Protein AF-A0A957YQM6-F1 (afdb_monomer_lite)

Radius of gyration: 27.79 Å; chains: 1; bounding box: 42×77×70 Å

Secondary structure (DSSP, 8-state):
----HHHHHHHHHHHHTSPPPHHHHHHHHHHHHHHHT--PPP-EEEE-S-HHHHHHHHHSHHHHHTEEEEEETTEEEE-GGGHHHHHHHHHHHHSSPPP------TT-----------HHHHHHHHHHHHHHHHHHHHS--SS---HHHHHHHHHHS-HHHHHHHHHHHHHHHHHHHHHHTT-S-------S---HHHHHHHHHHHHHHT--

Sequence (212 aa):
RGWSPPGLGAALERLAGRSLTGGEKMALRHWADAAHRMTVHHAAVLETTDPAIITRLASTRRGRALIHRTLSPRAVVVDPAQLDHLVRRLTEQEGIPPKVEYKIRNDDPIHNSSFIIHNSEAAHLWQLVRVYQDLGRHIPLPVRLPQSLLDKLAGLASPQALAAADIAAEQTTAVLQDAIDGRSPFPPWTNDGLPLDHSLPIIQAALAGGHH

pLDDT: mean 76.57, std 16.86, range [36.03, 96.44]

Foldseek 3Di:
DDDDLVNVQVVVCVVVVHHDDPVRSVVSVVVVVVCVVDDDDDFDKQFAPDLVLVVVLCVDPVSVQQFPADPDSGMTTGDPVCVVVVQVVSCVVVVDGAQDDDPPPVPDPPPPPVPVQAQLNLLQVLLVLLLVQLVCVLDPDSDHDDPVSNVVSVVSHDPVSNVVSVVVSVVVNVVVVCVSVVNDPPPPPPDPDPPPVVVVVVVVVVVVVPDD

Structure (mmCIF, N/CA/C/O backbone):
data_AF-A0A957YQM6-F1
#
_entry.id   AF-A0A957YQM6-F1
#
loop_
_atom_site.group_PDB
_atom_site.id
_atom_site.type_symbol
_atom_site.label_atom_id
_atom_site.label_alt_id
_atom_site.label_comp_id
_atom_site.label_asym_id
_atom_site.label_entity_id
_atom_site.label_seq_id
_atom_site.pdbx_PDB_ins_code
_atom_site.Cartn_x
_atom_site.Cartn_y
_atom_site.Cartn_z
_atom_site.occupancy
_atom_site.B_iso_or_equiv
_atom_site.auth_seq_id
_atom_site.auth_comp_id
_atom_site.auth_asym_id
_atom_site.auth_atom_id
_atom_site.pdbx_PDB_model_num
ATOM 1 N N . ARG A 1 1 ? 1.136 -10.135 -22.534 1.00 39.12 1 ARG A N 1
ATOM 2 C CA . ARG A 1 1 ? 0.810 -11.061 -23.650 1.00 39.12 1 ARG A CA 1
ATOM 3 C C . ARG A 1 1 ? 1.331 -12.436 -23.261 1.00 39.12 1 ARG A C 1
ATOM 5 O O . ARG A 1 1 ? 2.516 -12.537 -22.983 1.00 39.12 1 ARG A O 1
ATOM 12 N N . GLY A 1 2 ? 0.449 -13.428 -23.131 1.00 52.19 2 GLY A N 1
ATOM 13 C CA . GLY A 1 2 ? 0.826 -14.781 -22.716 1.00 52.19 2 GLY A CA 1
ATOM 14 C C . GLY A 1 2 ? 1.645 -15.472 -23.799 1.00 52.19 2 GLY A C 1
ATOM 15 O O . GLY A 1 2 ? 1.301 -15.409 -24.978 1.00 52.19 2 GLY A O 1
ATOM 16 N N . TRP A 1 3 ? 2.754 -16.077 -23.401 1.00 55.88 3 TRP A N 1
ATOM 17 C CA . TRP A 1 3 ? 3.556 -16.924 -24.268 1.00 55.88 3 TRP A CA 1
ATOM 18 C C . TRP A 1 3 ? 2.799 -18.229 -24.567 1.00 55.88 3 TRP A C 1
ATOM 20 O O . TRP A 1 3 ? 2.176 -18.786 -23.665 1.00 55.88 3 TRP A O 1
ATOM 30 N N . SER A 1 4 ? 2.840 -18.715 -25.813 1.00 65.44 4 SER A N 1
ATOM 31 C CA . SER A 1 4 ? 2.315 -20.037 -26.173 1.00 65.44 4 SER A CA 1
ATOM 32 C C . SER A 1 4 ? 3.450 -20.928 -26.698 1.00 65.44 4 SER A C 1
ATOM 34 O O . SER A 1 4 ? 4.268 -20.458 -27.498 1.00 65.44 4 SER A O 1
ATOM 36 N N . PRO A 1 5 ? 3.509 -22.215 -26.304 1.00 64.94 5 PRO A N 1
ATOM 37 C CA . PRO A 1 5 ? 4.505 -23.160 -26.811 1.00 64.94 5 PRO A CA 1
ATOM 38 C C . PRO A 1 5 ? 4.627 -23.209 -28.349 1.00 64.94 5 PRO A C 1
ATOM 40 O O . PRO A 1 5 ? 5.757 -23.152 -28.842 1.00 64.94 5 PRO A O 1
ATOM 43 N N . PRO A 1 6 ? 3.528 -23.229 -29.140 1.00 72.94 6 PRO A N 1
ATOM 44 C CA . PRO A 1 6 ? 3.641 -23.181 -30.601 1.00 72.94 6 PRO A CA 1
ATOM 45 C C . PRO A 1 6 ? 4.175 -21.834 -31.112 1.00 72.94 6 PRO A C 1
ATOM 47 O O . PRO A 1 6 ? 4.923 -21.802 -32.088 1.00 72.94 6 PRO A O 1
ATOM 50 N N . GLY A 1 7 ? 3.862 -20.729 -30.425 1.00 74.75 7 GLY A N 1
ATOM 51 C CA . GLY A 1 7 ? 4.414 -19.411 -30.733 1.00 74.75 7 GLY A CA 1
ATOM 52 C C . GLY A 1 7 ? 5.927 -19.328 -30.509 1.00 74.75 7 GLY A C 1
ATOM 53 O O . GLY A 1 7 ? 6.624 -18.728 -31.327 1.00 74.75 7 GLY A O 1
ATOM 54 N N . LEU A 1 8 ? 6.459 -19.971 -29.456 1.00 70.94 8 LEU A N 1
ATOM 55 C CA . LEU A 1 8 ? 7.915 -20.053 -29.254 1.00 70.94 8 LEU A CA 1
ATOM 56 C C . LEU A 1 8 ? 8.595 -20.872 -30.325 1.00 70.94 8 LEU A C 1
ATOM 58 O O . LEU A 1 8 ? 9.642 -20.465 -30.812 1.00 70.94 8 LEU A O 1
ATOM 62 N N . GLY A 1 9 ? 8.016 -22.032 -30.646 1.00 76.44 9 GLY A N 1
ATOM 63 C CA . GLY A 1 9 ? 8.594 -22.950 -31.617 1.00 76.44 9 GLY A CA 1
ATOM 64 C C . GLY A 1 9 ? 8.807 -22.239 -32.947 1.00 76.44 9 GLY A C 1
ATOM 65 O O . GLY A 1 9 ? 9.923 -22.213 -33.455 1.00 76.44 9 GLY A O 1
ATOM 66 N N . ALA A 1 10 ? 7.776 -21.546 -33.436 1.00 79.94 10 ALA A N 1
ATOM 67 C CA . ALA A 1 10 ? 7.854 -20.770 -34.670 1.00 79.94 10 ALA A CA 1
ATOM 68 C C . ALA A 1 10 ? 8.876 -19.617 -34.607 1.00 79.94 10 ALA A C 1
ATOM 70 O O . ALA A 1 10 ? 9.523 -19.304 -35.608 1.00 79.94 10 ALA A O 1
ATOM 71 N N . ALA A 1 11 ? 9.034 -18.967 -33.449 1.00 71.50 11 ALA A N 1
ATOM 72 C CA . ALA A 1 11 ? 10.025 -17.906 -33.266 1.00 71.50 11 ALA A CA 1
ATOM 73 C C . ALA A 1 11 ? 11.464 -18.452 -33.258 1.00 71.50 11 ALA A C 1
ATOM 75 O O . ALA A 1 11 ? 12.339 -17.874 -33.900 1.00 71.50 11 ALA A O 1
ATOM 76 N N . LEU A 1 12 ? 11.695 -19.579 -32.579 1.00 72.19 12 LEU A N 1
ATOM 77 C CA . LEU A 1 12 ? 12.995 -20.247 -32.517 1.00 72.19 12 LEU A CA 1
ATOM 78 C C . LEU A 1 12 ? 13.409 -20.820 -33.876 1.00 72.19 12 LEU A C 1
ATOM 80 O O . LEU A 1 12 ? 14.561 -20.661 -34.261 1.00 72.19 12 LEU A O 1
ATOM 84 N N . GLU A 1 13 ? 12.480 -21.412 -34.634 1.00 87.62 13 GLU A N 1
ATOM 85 C CA . GLU A 1 13 ? 12.742 -21.892 -36.002 1.00 87.62 13 GLU A CA 1
ATOM 86 C C . GLU A 1 13 ? 13.166 -20.747 -36.932 1.00 87.62 13 GLU A C 1
ATOM 88 O O . GLU A 1 13 ? 14.127 -20.869 -37.692 1.00 87.62 13 GLU A O 1
ATOM 93 N N . ARG A 1 14 ? 12.494 -19.593 -36.824 1.00 85.69 14 ARG A N 1
ATOM 94 C CA . ARG A 1 14 ? 12.837 -18.392 -37.595 1.00 85.69 14 ARG A CA 1
ATOM 95 C C . ARG A 1 14 ? 14.221 -17.851 -37.238 1.00 85.69 14 ARG A C 1
ATOM 97 O O . ARG A 1 14 ? 14.955 -17.447 -38.130 1.00 85.69 14 ARG A O 1
ATOM 104 N N . LEU A 1 15 ? 14.564 -17.838 -35.951 1.00 76.56 15 LEU A N 1
ATOM 105 C CA . LEU A 1 15 ? 15.832 -17.297 -35.458 1.00 76.56 15 LEU A CA 1
ATOM 106 C C . LEU A 1 15 ? 17.012 -18.228 -35.769 1.00 76.56 15 LEU A C 1
ATOM 108 O O . LEU A 1 15 ? 18.090 -17.760 -36.115 1.00 76.56 15 LEU A O 1
ATOM 112 N N . ALA A 1 16 ? 16.794 -19.542 -35.703 1.00 79.75 16 ALA A N 1
ATOM 113 C CA . ALA A 1 16 ? 17.797 -20.544 -36.048 1.00 79.75 16 ALA A CA 1
ATOM 114 C C . ALA A 1 16 ? 17.981 -20.730 -37.566 1.00 79.75 16 ALA A C 1
ATOM 116 O O . ALA A 1 16 ? 18.909 -21.422 -37.979 1.00 79.75 16 ALA A O 1
ATOM 117 N N . GLY A 1 17 ? 17.086 -20.173 -38.394 1.00 91.19 17 GLY A N 1
ATOM 118 C CA . GLY A 1 17 ? 17.102 -20.353 -39.850 1.00 91.19 17 GLY A CA 1
ATOM 119 C C . GLY A 1 17 ? 16.881 -21.804 -40.295 1.00 91.19 17 GLY A C 1
ATOM 120 O O . GLY A 1 17 ? 17.211 -22.160 -41.424 1.00 91.19 17 GLY A O 1
ATOM 121 N N . ARG A 1 18 ? 16.354 -22.658 -39.409 1.00 93.94 18 ARG A N 1
ATOM 122 C CA . ARG A 1 18 ? 16.116 -24.087 -39.644 1.00 93.94 18 ARG A CA 1
ATOM 123 C C . ARG A 1 18 ? 14.919 -24.575 -38.841 1.00 93.94 18 ARG A C 1
ATOM 125 O O . ARG A 1 18 ? 14.580 -24.009 -37.804 1.00 93.94 18 ARG A O 1
ATOM 132 N N . SER A 1 19 ? 14.328 -25.686 -39.269 1.00 93.31 19 SER A N 1
ATOM 133 C CA . SER A 1 19 ? 13.328 -26.381 -38.459 1.00 93.31 19 SER A CA 1
ATOM 134 C C . SER A 1 19 ? 13.952 -26.954 -37.183 1.00 93.31 19 SER A C 1
ATOM 136 O O . SER A 1 19 ? 15.092 -27.436 -37.184 1.00 93.31 19 SER A O 1
ATOM 138 N N . LEU A 1 20 ? 13.190 -26.927 -36.090 1.00 81.56 20 LEU A N 1
ATOM 139 C CA . LEU A 1 20 ? 13.585 -27.585 -34.851 1.00 81.56 20 LEU A CA 1
ATOM 140 C C . LEU A 1 20 ? 13.473 -29.100 -35.035 1.00 81.56 20 LEU A C 1
ATOM 142 O O . LEU A 1 20 ? 12.510 -29.611 -35.615 1.00 81.56 20 LEU A O 1
ATOM 146 N N . THR A 1 21 ? 14.456 -29.818 -34.514 1.00 93.56 21 THR A N 1
ATOM 147 C CA . THR A 1 21 ? 14.485 -31.281 -34.482 1.00 93.56 21 THR A CA 1
ATOM 148 C C . THR A 1 21 ? 13.385 -31.829 -33.568 1.00 93.56 21 THR A C 1
ATOM 150 O O . THR A 1 21 ? 12.857 -31.130 -32.698 1.00 93.56 21 THR A O 1
ATOM 153 N N . GLY A 1 22 ? 13.044 -33.113 -33.725 1.00 89.19 22 GLY A N 1
ATOM 154 C CA . GLY A 1 22 ? 12.063 -33.776 -32.857 1.00 89.19 22 GLY A CA 1
ATOM 155 C C . GLY A 1 22 ? 12.445 -33.719 -31.372 1.00 89.19 22 GLY A C 1
ATOM 156 O O . GLY A 1 22 ? 11.588 -33.459 -30.530 1.00 89.19 22 GLY A O 1
ATOM 157 N N . GLY A 1 23 ? 13.738 -33.869 -31.058 1.00 88.88 23 GLY A N 1
ATOM 158 C CA . GLY A 1 23 ? 14.259 -33.745 -29.693 1.00 88.88 23 GLY A CA 1
ATOM 159 C C . GLY A 1 23 ? 14.077 -32.342 -29.110 1.00 88.88 23 GLY A C 1
ATOM 160 O O . GLY A 1 23 ? 13.588 -32.202 -27.992 1.00 88.88 23 GLY A O 1
ATOM 161 N N . GLU A 1 24 ? 14.378 -31.297 -29.887 1.00 73.12 24 GLU A N 1
ATOM 162 C CA . GLU A 1 24 ? 14.193 -29.899 -29.468 1.00 73.12 24 GLU A CA 1
ATOM 163 C C . GLU A 1 24 ? 12.710 -29.567 -29.235 1.00 73.12 24 GLU A C 1
ATOM 165 O O . GLU A 1 24 ? 12.360 -28.936 -28.236 1.00 73.12 24 GLU A O 1
ATOM 170 N N . LYS A 1 25 ? 11.810 -30.048 -30.105 1.00 83.69 25 LYS A N 1
ATOM 171 C CA . LYS A 1 25 ? 10.356 -29.874 -29.931 1.00 83.69 25 LYS A CA 1
ATOM 172 C C . LYS A 1 25 ? 9.837 -30.589 -28.682 1.00 83.69 25 LYS A C 1
ATOM 174 O O . LYS A 1 25 ? 9.019 -30.021 -27.956 1.00 83.69 25 LYS A O 1
ATOM 179 N N . MET A 1 26 ? 10.321 -31.801 -28.399 1.00 80.88 26 MET A N 1
ATOM 180 C CA . MET A 1 26 ? 9.973 -32.516 -27.166 1.00 80.88 26 MET A CA 1
ATOM 181 C C . MET A 1 26 ? 10.481 -31.795 -25.916 1.00 80.88 26 MET A C 1
ATOM 183 O O . MET A 1 26 ? 9.732 -31.684 -24.949 1.00 80.88 26 MET A O 1
ATOM 187 N N . ALA A 1 27 ? 11.710 -31.270 -25.935 1.00 73.00 27 ALA A N 1
ATOM 188 C CA . ALA A 1 27 ? 12.270 -30.524 -24.810 1.00 73.00 27 ALA A CA 1
ATOM 189 C C . ALA A 1 27 ? 11.454 -29.258 -24.505 1.00 73.00 27 ALA A C 1
ATOM 191 O O . ALA A 1 27 ? 11.082 -29.029 -23.355 1.00 73.00 27 ALA A O 1
ATOM 192 N N . LEU A 1 28 ? 11.081 -28.489 -25.537 1.00 68.56 28 LEU A N 1
ATOM 193 C CA . LEU A 1 28 ? 10.222 -27.310 -25.386 1.00 68.56 28 LEU A CA 1
ATOM 194 C C . LEU A 1 28 ? 8.857 -27.654 -24.786 1.00 68.56 28 LEU A C 1
ATOM 196 O O . LEU A 1 28 ? 8.365 -26.932 -23.918 1.00 68.56 28 LEU A O 1
ATOM 200 N N . ARG A 1 29 ? 8.250 -28.763 -25.224 1.00 80.12 29 ARG A N 1
ATOM 201 C CA . ARG A 1 29 ? 6.984 -29.241 -24.660 1.00 80.12 29 ARG A CA 1
ATOM 202 C C . ARG A 1 29 ? 7.149 -29.649 -23.199 1.00 80.12 29 ARG A C 1
ATOM 204 O O . ARG A 1 29 ? 6.355 -29.228 -22.370 1.00 80.12 29 ARG A O 1
ATOM 211 N N . HIS A 1 30 ? 8.206 -30.388 -22.874 1.00 77.25 30 HIS A N 1
ATOM 212 C CA . HIS A 1 30 ? 8.481 -30.802 -21.503 1.00 77.25 30 HIS A CA 1
ATOM 213 C C . HIS A 1 30 ? 8.696 -29.606 -20.567 1.00 77.25 30 HIS A C 1
ATOM 215 O O . HIS A 1 30 ? 8.155 -29.589 -19.465 1.00 77.25 30 HIS A O 1
ATOM 221 N N . TRP A 1 31 ? 9.428 -28.578 -21.003 1.00 75.00 31 TRP A N 1
ATOM 222 C CA . TRP A 1 31 ? 9.595 -27.346 -20.228 1.00 75.00 31 TRP A CA 1
ATOM 223 C C . TRP A 1 31 ? 8.291 -26.573 -20.068 1.00 75.00 31 TRP A C 1
ATOM 225 O O . TRP A 1 31 ? 8.020 -26.073 -18.979 1.00 75.00 31 TRP A O 1
ATOM 235 N N . ALA A 1 32 ? 7.465 -26.500 -21.115 1.00 74.44 32 ALA A N 1
ATOM 236 C CA . ALA A 1 32 ? 6.146 -25.888 -21.019 1.00 74.44 32 ALA A CA 1
ATOM 237 C C . ALA A 1 32 ? 5.265 -26.632 -20.007 1.00 74.44 32 ALA A C 1
ATOM 239 O O . ALA A 1 32 ? 4.685 -25.998 -19.127 1.00 74.44 32 ALA A O 1
ATOM 240 N N . ASP A 1 33 ? 5.214 -27.961 -20.084 1.00 77.12 33 ASP A N 1
ATOM 241 C CA . ASP A 1 33 ? 4.444 -28.799 -19.165 1.00 77.12 33 ASP A CA 1
ATOM 242 C C . ASP A 1 33 ? 4.972 -28.657 -17.727 1.00 77.12 33 ASP A C 1
ATOM 244 O O . ASP A 1 33 ? 4.191 -28.481 -16.794 1.00 77.12 33 ASP A O 1
ATOM 248 N N . ALA A 1 34 ? 6.297 -28.642 -17.535 1.00 74.00 34 ALA A N 1
ATOM 249 C CA . ALA A 1 34 ? 6.930 -28.436 -16.233 1.00 74.00 34 ALA A CA 1
ATOM 250 C C . ALA A 1 34 ? 6.630 -27.048 -15.646 1.00 74.00 34 ALA A C 1
ATOM 252 O O . ALA A 1 34 ? 6.323 -26.946 -14.459 1.00 74.00 34 ALA A O 1
ATOM 253 N N . ALA A 1 35 ? 6.649 -25.995 -16.465 1.00 64.12 35 ALA A N 1
ATOM 254 C CA . ALA A 1 35 ? 6.307 -24.639 -16.042 1.00 64.12 35 ALA A CA 1
ATOM 255 C C . ALA A 1 35 ? 4.826 -24.502 -15.644 1.00 64.12 35 ALA A C 1
ATOM 257 O O . ALA A 1 35 ? 4.503 -23.721 -14.754 1.00 64.12 35 ALA A O 1
ATOM 258 N N . HIS A 1 36 ? 3.920 -25.289 -16.234 1.00 72.38 36 HIS A N 1
ATOM 259 C CA . HIS A 1 36 ? 2.509 -25.310 -15.825 1.00 72.38 36 HIS A CA 1
ATOM 260 C C . HIS A 1 36 ? 2.275 -26.017 -14.485 1.00 72.38 36 HIS A C 1
ATOM 262 O O . HIS A 1 36 ? 1.228 -25.820 -13.870 1.00 72.38 36 HIS A O 1
ATOM 268 N N . ARG A 1 37 ? 3.228 -26.822 -13.995 1.00 73.00 37 ARG A N 1
ATOM 269 C CA . ARG A 1 37 ? 3.079 -27.507 -12.701 1.00 73.00 37 ARG A CA 1
ATOM 270 C C . ARG A 1 37 ? 3.123 -26.546 -11.519 1.00 73.00 37 ARG A C 1
ATOM 272 O O . ARG A 1 37 ? 2.609 -26.886 -10.457 1.00 73.00 37 ARG A O 1
ATOM 279 N N . MET A 1 38 ? 3.768 -25.389 -11.669 1.00 59.28 38 MET A N 1
ATOM 280 C CA . MET A 1 38 ? 3.968 -24.434 -10.582 1.00 59.28 38 MET A CA 1
ATOM 281 C C . MET A 1 38 ? 3.925 -23.010 -11.127 1.00 59.28 38 MET A C 1
ATOM 283 O O . MET A 1 38 ? 4.722 -22.638 -11.981 1.00 59.28 38 MET A O 1
ATOM 287 N N . THR A 1 39 ? 3.022 -22.187 -10.601 1.00 68.31 39 THR A N 1
ATOM 288 C CA . THR A 1 39 ? 2.945 -20.766 -10.951 1.00 68.31 39 THR A CA 1
ATOM 289 C C . THR A 1 39 ? 3.105 -19.935 -9.689 1.00 68.31 39 THR A C 1
ATOM 291 O O . THR A 1 39 ? 2.378 -20.118 -8.714 1.00 68.31 39 THR A O 1
ATOM 294 N N . VAL A 1 40 ? 4.080 -19.027 -9.700 1.00 67.81 40 VAL A N 1
ATOM 295 C CA . VAL A 1 40 ? 4.275 -18.052 -8.626 1.00 67.81 40 VAL A CA 1
ATOM 296 C C . VAL A 1 40 ? 3.545 -16.778 -9.024 1.00 67.81 40 VAL A C 1
ATOM 298 O O . VAL A 1 40 ? 3.874 -16.154 -10.030 1.00 67.81 40 VAL A O 1
ATOM 301 N N . HIS A 1 41 ? 2.544 -16.400 -8.235 1.00 71.94 41 HIS A N 1
ATOM 302 C CA . HIS A 1 41 ? 1.819 -15.148 -8.408 1.00 71.94 41 HIS A CA 1
ATOM 303 C C . HIS A 1 41 ? 2.287 -14.139 -7.367 1.00 71.94 41 HIS A C 1
ATOM 305 O O . HIS A 1 41 ? 2.393 -14.464 -6.185 1.00 71.94 41 HIS A O 1
ATOM 311 N N . HIS A 1 42 ? 2.533 -12.904 -7.798 1.00 72.56 42 HIS A N 1
ATOM 312 C CA . HIS A 1 42 ? 2.690 -11.793 -6.872 1.00 72.56 42 HIS A CA 1
ATOM 313 C C . HIS A 1 42 ? 1.299 -11.318 -6.452 1.00 72.56 42 HIS A C 1
ATOM 315 O O . HIS A 1 42 ? 0.479 -10.982 -7.306 1.00 72.56 42 HIS A O 1
ATOM 321 N N . ALA A 1 43 ? 1.026 -11.321 -5.152 1.00 84.06 43 ALA A N 1
ATOM 322 C CA . ALA A 1 43 ? -0.280 -10.992 -4.605 1.00 84.06 43 ALA A CA 1
ATOM 323 C C . ALA A 1 43 ? -0.116 -10.033 -3.425 1.00 84.06 43 ALA A C 1
ATOM 325 O O . ALA A 1 43 ? 0.773 -10.226 -2.595 1.00 84.06 43 ALA A O 1
ATOM 326 N N . ALA A 1 44 ? -0.963 -9.005 -3.356 1.00 88.31 44 ALA A N 1
ATOM 327 C CA . ALA A 1 44 ? -1.048 -8.159 -2.176 1.00 88.31 44 ALA A CA 1
ATOM 328 C C . ALA A 1 44 ? -1.860 -8.902 -1.109 1.00 88.31 44 ALA A C 1
ATOM 330 O O . ALA A 1 44 ? -2.927 -9.445 -1.402 1.00 88.31 44 ALA A O 1
ATOM 331 N N . VAL A 1 45 ? -1.343 -8.964 0.115 1.00 92.56 45 VAL A N 1
ATOM 332 C CA . VAL A 1 45 ? -1.990 -9.661 1.229 1.00 92.56 45 VAL A CA 1
ATOM 333 C C . VAL A 1 45 ? -2.319 -8.635 2.302 1.00 92.56 45 VAL A C 1
ATOM 335 O O . VAL A 1 45 ? -1.445 -7.894 2.743 1.00 92.56 45 VAL A O 1
ATOM 338 N N . LEU A 1 46 ? -3.586 -8.590 2.705 1.00 93.12 46 LEU A N 1
ATOM 339 C CA . LEU A 1 46 ? -4.025 -7.882 3.898 1.00 93.12 46 LEU A CA 1
ATOM 340 C C . LEU A 1 46 ? -3.968 -8.857 5.074 1.00 93.12 46 LEU A C 1
ATOM 342 O O . LEU A 1 46 ? -4.714 -9.840 5.097 1.00 93.12 46 LEU A O 1
ATOM 346 N N . GLU A 1 47 ? -3.107 -8.561 6.041 1.00 95.31 47 GLU A N 1
ATOM 347 C CA . GLU A 1 47 ? -2.976 -9.299 7.296 1.00 95.31 47 GLU A CA 1
ATOM 348 C C . GLU A 1 47 ? -3.520 -8.466 8.460 1.00 95.31 47 GLU A C 1
ATOM 350 O O . GLU A 1 47 ? -3.351 -7.249 8.506 1.00 95.31 47 GLU A O 1
ATOM 355 N N . THR A 1 48 ? -4.189 -9.122 9.406 1.00 94.38 48 THR A N 1
ATOM 356 C CA . THR A 1 48 ? -4.751 -8.480 10.599 1.00 94.38 48 THR A CA 1
ATOM 357 C C . THR A 1 48 ? -4.578 -9.358 11.833 1.00 94.38 48 THR A C 1
ATOM 359 O O . THR A 1 48 ? -4.666 -10.586 11.773 1.00 94.38 48 THR A O 1
ATOM 362 N N . THR A 1 49 ? -4.372 -8.730 12.988 1.00 94.50 49 THR A N 1
ATOM 363 C CA . THR A 1 49 ? -4.402 -9.405 14.291 1.00 94.50 49 THR A CA 1
ATOM 364 C C . THR A 1 49 ? -5.839 -9.715 14.731 1.00 94.50 49 THR A C 1
ATOM 366 O O . THR A 1 49 ? -6.091 -10.775 15.317 1.00 94.50 49 THR A O 1
ATOM 369 N N . ASP A 1 50 ? -6.792 -8.846 14.376 1.00 95.50 50 ASP A N 1
ATOM 370 C CA . ASP A 1 50 ? -8.223 -8.991 14.652 1.00 95.50 50 ASP A CA 1
ATOM 371 C C . ASP A 1 50 ? -8.980 -9.554 13.424 1.00 95.50 50 ASP A C 1
ATOM 373 O O . ASP A 1 50 ? -9.148 -8.844 12.422 1.00 95.50 50 ASP A O 1
ATOM 377 N N . PRO A 1 51 ? -9.478 -10.809 13.471 1.00 95.38 51 PRO A N 1
ATOM 378 C CA . PRO A 1 51 ? -10.243 -11.410 12.373 1.00 95.38 51 PRO A CA 1
ATOM 379 C C . PRO A 1 51 ? -11.605 -10.731 12.133 1.00 95.38 51 PRO A C 1
ATOM 381 O O . PRO A 1 51 ? -12.211 -10.904 11.066 1.00 95.38 51 PRO A O 1
ATOM 384 N N . ALA A 1 52 ? -12.105 -9.937 13.085 1.00 96.12 52 ALA A N 1
ATOM 385 C CA . ALA A 1 52 ? -13.349 -9.203 12.905 1.00 96.12 52 ALA A CA 1
ATOM 386 C C . ALA A 1 52 ? -13.227 -8.130 11.808 1.00 96.12 52 ALA A C 1
ATOM 388 O O . ALA A 1 52 ? -14.212 -7.883 11.114 1.00 96.12 52 ALA A O 1
ATOM 389 N N . ILE A 1 53 ? -12.032 -7.572 11.564 1.00 95.00 53 ILE A N 1
ATOM 390 C CA . ILE A 1 53 ? -11.785 -6.600 10.480 1.00 95.00 53 ILE A CA 1
ATOM 391 C C . ILE A 1 53 ? -12.087 -7.223 9.111 1.00 95.00 53 ILE A C 1
ATOM 393 O O . ILE A 1 53 ? -12.852 -6.663 8.322 1.00 95.00 53 ILE A O 1
ATOM 397 N N . ILE A 1 54 ? -11.556 -8.421 8.837 1.00 95.94 54 ILE A N 1
ATOM 398 C CA . ILE A 1 54 ? -11.826 -9.142 7.580 1.00 95.94 54 ILE A CA 1
ATOM 399 C C . ILE A 1 54 ? -13.305 -9.515 7.482 1.00 95.94 54 ILE A C 1
ATOM 401 O O . ILE A 1 54 ? -13.905 -9.389 6.415 1.00 95.94 54 ILE A O 1
ATOM 405 N N . THR A 1 55 ? -13.913 -9.930 8.594 1.00 95.31 55 THR A N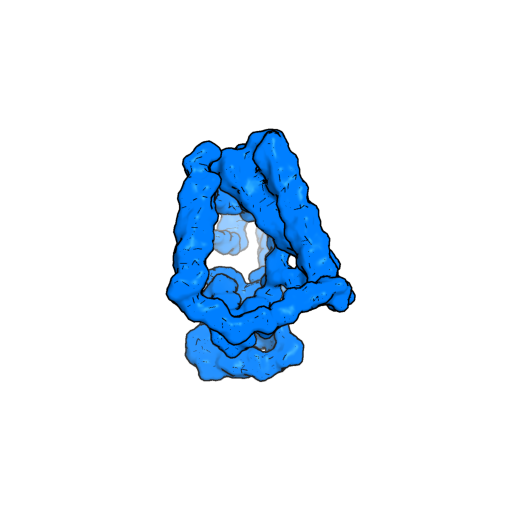 1
ATOM 406 C CA . THR A 1 55 ? -15.340 -10.278 8.633 1.00 95.31 55 THR A CA 1
ATOM 407 C C . THR A 1 55 ? -16.215 -9.069 8.288 1.00 95.31 55 THR A C 1
ATOM 409 O O . THR A 1 55 ? -17.103 -9.173 7.438 1.00 95.31 55 THR A O 1
ATOM 412 N N . ARG A 1 56 ? -15.925 -7.894 8.866 1.00 94.75 56 ARG A N 1
ATOM 413 C CA . ARG A 1 56 ? -16.597 -6.628 8.535 1.00 94.75 56 ARG A CA 1
ATOM 414 C C . ARG A 1 56 ? -16.385 -6.263 7.067 1.00 94.75 56 ARG A C 1
ATOM 416 O O . ARG A 1 56 ? -17.359 -5.975 6.368 1.00 94.75 56 ARG A O 1
ATOM 423 N N . LEU A 1 57 ? -15.152 -6.360 6.567 1.00 94.00 57 LEU A N 1
ATOM 424 C CA . LEU A 1 57 ? -14.826 -6.084 5.165 1.00 94.00 57 LEU A CA 1
ATOM 425 C C . LEU A 1 57 ? -15.644 -6.979 4.214 1.00 94.00 57 LEU A C 1
ATOM 427 O O . LEU A 1 57 ? -16.290 -6.479 3.288 1.00 94.00 57 LEU A O 1
ATOM 431 N N . ALA A 1 58 ? -15.701 -8.283 4.491 1.00 94.56 58 ALA A N 1
ATOM 432 C CA . ALA A 1 58 ? -16.415 -9.280 3.691 1.00 94.56 58 ALA A CA 1
ATOM 433 C C . ALA A 1 58 ? -17.952 -9.215 3.817 1.00 94.56 58 ALA A C 1
ATOM 435 O O . ALA A 1 58 ? -18.669 -9.734 2.946 1.00 94.56 58 ALA A O 1
ATOM 436 N N . SER A 1 59 ? -18.471 -8.575 4.872 1.00 94.81 59 SER A N 1
ATOM 437 C CA . SER A 1 59 ? -19.916 -8.429 5.103 1.00 94.81 59 SER A CA 1
ATOM 438 C C . SER A 1 59 ? -20.591 -7.546 4.045 1.00 94.81 59 SER A C 1
ATOM 440 O O . SER A 1 59 ? -21.747 -7.766 3.686 1.00 94.81 59 SER A O 1
ATOM 442 N N . THR A 1 60 ? -19.850 -6.601 3.460 1.00 94.25 60 THR A N 1
ATOM 443 C CA . THR A 1 60 ? -20.363 -5.679 2.437 1.00 94.25 60 THR A CA 1
ATOM 444 C C . THR A 1 60 ? -20.037 -6.152 1.020 1.00 94.25 60 THR A C 1
ATOM 446 O O . THR A 1 60 ? -18.942 -6.645 0.759 1.00 94.25 60 THR A O 1
ATOM 449 N N . ARG A 1 61 ? -20.945 -5.937 0.053 1.00 92.69 61 ARG A N 1
ATOM 450 C CA . ARG A 1 61 ? -20.699 -6.284 -1.366 1.00 92.69 61 ARG A CA 1
ATOM 451 C C . ARG A 1 61 ? -19.450 -5.591 -1.923 1.00 92.69 61 ARG A C 1
ATOM 453 O O . ARG A 1 61 ? -18.666 -6.227 -2.617 1.00 92.69 61 ARG A O 1
ATOM 460 N N . ARG A 1 62 ? -19.270 -4.301 -1.606 1.00 90.94 62 ARG A N 1
ATOM 461 C CA . ARG A 1 62 ? -18.106 -3.512 -2.043 1.00 90.94 62 ARG A CA 1
ATOM 462 C C . ARG A 1 62 ? -16.808 -4.025 -1.421 1.00 90.94 62 ARG A C 1
ATOM 464 O O . ARG A 1 62 ? -15.843 -4.184 -2.147 1.00 90.94 62 ARG A O 1
ATOM 471 N N . GLY A 1 63 ? -16.790 -4.321 -0.120 1.00 91.06 63 GLY A N 1
ATOM 472 C CA . GLY A 1 63 ? -15.594 -4.855 0.537 1.00 91.06 63 GLY A CA 1
ATOM 473 C C . GLY A 1 63 ? -15.247 -6.271 0.075 1.00 91.06 63 GLY A C 1
ATOM 474 O O . GLY A 1 63 ? -14.084 -6.560 -0.176 1.00 91.06 63 GLY A O 1
ATOM 475 N N . ARG A 1 64 ? -16.252 -7.124 -0.166 1.00 93.06 64 ARG A N 1
ATOM 476 C CA . ARG A 1 64 ? -16.045 -8.458 -0.750 1.00 93.06 64 ARG A CA 1
ATOM 477 C C . ARG A 1 64 ? -15.416 -8.403 -2.142 1.00 93.06 64 ARG A C 1
ATOM 479 O O . ARG A 1 64 ? -14.621 -9.273 -2.459 1.00 93.06 64 ARG A O 1
ATOM 486 N N . ALA A 1 65 ? -15.733 -7.386 -2.944 1.00 92.62 65 ALA A N 1
ATOM 487 C CA . ALA A 1 65 ? -15.116 -7.197 -4.258 1.00 92.62 65 ALA A CA 1
ATOM 488 C C . ALA A 1 65 ? -13.614 -6.857 -4.185 1.00 92.62 65 ALA A C 1
ATOM 490 O O . ALA A 1 65 ? -12.907 -7.104 -5.154 1.00 92.62 65 ALA A O 1
ATOM 491 N N . LEU A 1 66 ? -13.126 -6.340 -3.047 1.00 91.75 66 LEU A N 1
ATOM 492 C CA . LEU A 1 66 ? -11.699 -6.066 -2.820 1.00 91.75 66 LEU A CA 1
ATOM 493 C C . LEU A 1 66 ? -10.907 -7.337 -2.457 1.00 91.75 66 LEU A C 1
ATOM 495 O O . LEU A 1 66 ? -9.678 -7.326 -2.485 1.00 91.75 66 LEU A O 1
ATOM 499 N N . ILE A 1 67 ? -11.599 -8.421 -2.084 1.00 93.50 67 ILE A N 1
ATOM 500 C CA . ILE A 1 67 ? -11.002 -9.685 -1.648 1.00 93.50 67 ILE A CA 1
ATOM 501 C C . ILE A 1 67 ? -10.994 -10.661 -2.827 1.00 93.50 67 ILE A C 1
ATOM 503 O O . ILE A 1 67 ? -12.037 -11.171 -3.232 1.00 93.50 67 ILE A O 1
ATOM 507 N N . HIS A 1 68 ? -9.807 -10.980 -3.341 1.00 93.44 68 HIS A N 1
ATOM 508 C CA . HIS A 1 68 ? -9.640 -11.990 -4.388 1.00 93.44 68 HIS A CA 1
ATOM 509 C C . HIS A 1 68 ? -9.744 -13.411 -3.847 1.00 93.44 68 HIS A C 1
ATOM 511 O O . HIS A 1 68 ? -10.328 -14.289 -4.482 1.00 93.44 68 HIS A O 1
ATOM 517 N N . ARG A 1 69 ? -9.121 -13.660 -2.692 1.00 93.75 69 ARG A N 1
ATOM 518 C CA . ARG A 1 69 ? -9.049 -14.993 -2.094 1.00 93.75 69 ARG A CA 1
ATOM 519 C C . ARG A 1 69 ? -8.850 -14.889 -0.592 1.00 93.75 69 ARG A C 1
ATOM 521 O O . ARG A 1 69 ? -7.988 -14.153 -0.128 1.00 93.75 69 ARG A O 1
ATOM 528 N N . THR A 1 70 ? -9.578 -15.691 0.170 1.00 94.88 70 THR A N 1
ATOM 529 C CA . THR A 1 70 ? -9.335 -15.844 1.608 1.00 94.88 70 THR A CA 1
ATOM 530 C C . THR A 1 70 ? -8.235 -16.878 1.842 1.00 94.88 70 THR A C 1
ATOM 532 O O . THR A 1 70 ? -8.321 -17.990 1.320 1.00 94.88 70 THR A O 1
ATOM 535 N N . LEU A 1 71 ? -7.196 -16.511 2.599 1.00 94.31 71 LEU A N 1
ATOM 536 C CA . LEU A 1 71 ? -6.123 -17.430 3.002 1.00 94.31 71 LEU A CA 1
ATOM 537 C C . LEU A 1 71 ? -6.395 -18.001 4.394 1.00 94.31 71 LEU A C 1
ATOM 539 O O . LEU A 1 71 ? -6.232 -19.195 4.621 1.00 94.31 71 LEU A O 1
ATOM 543 N N . SER A 1 72 ? -6.834 -17.146 5.317 1.00 95.38 72 SER A N 1
ATOM 544 C CA . SER A 1 72 ? -7.211 -17.503 6.683 1.00 95.38 72 SER A CA 1
ATOM 545 C C . SER A 1 72 ? -8.211 -16.474 7.237 1.00 95.38 72 SER A C 1
ATOM 547 O O . SER A 1 72 ? -8.441 -15.443 6.601 1.00 95.38 72 SER A O 1
ATOM 549 N N . PRO A 1 73 ? -8.780 -16.675 8.441 1.00 94.00 73 PRO A N 1
ATOM 550 C CA . PRO A 1 73 ? -9.603 -15.655 9.100 1.00 94.00 73 PRO A CA 1
ATOM 551 C C . PRO A 1 73 ? -8.875 -14.324 9.362 1.00 94.00 73 PRO A C 1
ATOM 553 O O . PRO A 1 73 ? -9.522 -13.318 9.629 1.00 94.00 73 PRO A O 1
ATOM 556 N N . ARG A 1 74 ? -7.536 -14.325 9.305 1.00 96.25 74 ARG A N 1
ATOM 557 C CA . ARG A 1 74 ? -6.654 -13.180 9.579 1.00 96.25 74 ARG A CA 1
ATOM 558 C C . ARG A 1 74 ? -5.872 -12.691 8.359 1.00 96.25 74 ARG A C 1
ATOM 560 O O . ARG A 1 74 ? -5.138 -11.716 8.473 1.00 96.25 74 ARG A O 1
ATOM 567 N N . ALA A 1 75 ? -6.010 -13.352 7.211 1.00 95.62 75 ALA A N 1
ATOM 568 C CA . ALA A 1 75 ? -5.267 -13.006 6.008 1.00 95.62 75 ALA A CA 1
ATOM 569 C C . ALA A 1 75 ? -6.110 -13.203 4.746 1.00 95.62 75 ALA A C 1
ATOM 571 O O . ALA A 1 75 ? -6.672 -14.279 4.503 1.00 95.62 75 ALA A O 1
ATOM 572 N N . VAL A 1 76 ? -6.157 -12.173 3.904 1.00 96.44 76 VAL A N 1
ATOM 573 C CA . VAL A 1 76 ? -6.836 -12.210 2.605 1.00 96.44 76 VAL A CA 1
ATOM 574 C C . VAL A 1 76 ? -5.943 -11.652 1.507 1.00 96.44 76 VAL A C 1
ATOM 576 O O . VAL A 1 76 ? -5.212 -10.690 1.709 1.00 96.44 76 VAL A O 1
ATOM 579 N N . VAL A 1 77 ? -6.020 -12.253 0.324 1.00 95.31 77 VAL A N 1
ATOM 580 C CA . VAL A 1 77 ? -5.427 -11.711 -0.896 1.00 95.31 77 VAL A CA 1
ATOM 581 C C . VAL A 1 77 ? -6.342 -10.626 -1.442 1.00 95.31 77 VAL A C 1
ATOM 583 O O . VAL A 1 77 ? -7.538 -10.865 -1.640 1.00 95.31 77 VAL A O 1
ATOM 586 N N . VAL A 1 78 ? -5.767 -9.464 -1.723 1.00 93.50 78 VAL A N 1
ATOM 587 C CA . VAL A 1 78 ? -6.450 -8.291 -2.273 1.00 93.50 78 VAL A CA 1
ATOM 588 C C . VAL A 1 78 ? -5.875 -7.921 -3.634 1.00 93.50 78 VAL A C 1
ATOM 590 O O . VAL A 1 78 ? -4.759 -8.316 -3.983 1.00 93.50 78 VAL A O 1
ATOM 593 N N . ASP A 1 79 ? -6.657 -7.189 -4.424 1.00 84.81 79 ASP A N 1
ATOM 594 C CA . ASP A 1 79 ? -6.206 -6.693 -5.724 1.00 84.81 79 ASP A CA 1
ATOM 595 C C . ASP A 1 79 ? -5.199 -5.549 -5.517 1.00 84.81 79 ASP A C 1
ATOM 597 O O . ASP A 1 79 ? -5.575 -4.522 -4.938 1.00 84.81 79 ASP A O 1
ATOM 601 N N . PRO A 1 80 ? -3.938 -5.674 -5.980 1.00 83.75 80 PRO A N 1
ATOM 602 C CA . PRO A 1 80 ? -2.974 -4.582 -5.895 1.00 83.75 80 PRO A CA 1
ATOM 603 C C . PRO A 1 80 ? -3.462 -3.305 -6.596 1.00 83.75 80 PRO A C 1
ATOM 605 O O . PRO A 1 80 ? -3.142 -2.212 -6.138 1.00 83.75 80 PRO A O 1
ATOM 608 N N . ALA A 1 81 ? -4.275 -3.414 -7.653 1.00 84.75 81 ALA A N 1
ATOM 609 C CA . ALA A 1 81 ? -4.809 -2.253 -8.367 1.00 84.75 81 ALA A CA 1
ATOM 610 C C . ALA A 1 81 ? -5.857 -1.467 -7.559 1.00 84.75 81 ALA A C 1
ATOM 612 O O . ALA A 1 81 ? -6.188 -0.337 -7.911 1.00 84.75 81 ALA A O 1
ATOM 613 N N . GLN A 1 82 ? -6.391 -2.048 -6.480 1.00 87.19 82 GLN A N 1
ATOM 614 C CA . GLN A 1 82 ? -7.421 -1.435 -5.636 1.00 87.19 82 GLN A CA 1
ATOM 615 C C . GLN A 1 82 ? -6.912 -1.110 -4.226 1.00 87.19 82 GLN A C 1
ATOM 617 O O . GLN A 1 82 ? -7.720 -0.828 -3.337 1.00 87.19 82 GLN A O 1
ATOM 622 N N . LEU A 1 83 ? -5.589 -1.123 -4.010 1.00 87.88 83 LEU A N 1
ATOM 623 C CA . LEU A 1 83 ? -4.983 -0.860 -2.703 1.00 87.88 83 LEU A CA 1
ATOM 624 C C . LEU A 1 83 ? -5.367 0.509 -2.144 1.00 87.88 83 LEU A C 1
ATOM 626 O O . LEU A 1 83 ? -5.809 0.570 -1.003 1.00 87.88 83 LEU A O 1
ATOM 630 N N . ASP A 1 84 ? -5.309 1.579 -2.936 1.00 86.00 84 ASP A N 1
ATOM 631 C CA . ASP A 1 84 ? -5.671 2.924 -2.461 1.00 86.00 84 ASP A CA 1
ATOM 632 C C . ASP A 1 84 ? -7.124 2.989 -1.978 1.00 86.00 84 ASP A C 1
ATOM 634 O O . ASP A 1 84 ? -7.444 3.571 -0.938 1.00 86.00 84 ASP A O 1
ATOM 638 N N . HIS A 1 85 ? -8.020 2.327 -2.713 1.00 89.62 85 HIS A N 1
ATOM 639 C CA . HIS A 1 85 ? -9.428 2.245 -2.353 1.00 89.62 85 HIS A CA 1
ATOM 640 C C . HIS A 1 85 ? -9.641 1.408 -1.083 1.00 89.62 85 HIS A C 1
ATOM 642 O O . HIS A 1 85 ? -10.465 1.765 -0.237 1.00 89.62 85 HIS A O 1
ATOM 648 N N . LEU A 1 86 ? -8.902 0.305 -0.936 1.00 91.06 86 LEU A N 1
ATOM 649 C CA . LEU A 1 86 ? -8.913 -0.530 0.261 1.00 91.06 86 LEU A CA 1
ATOM 650 C C . LEU A 1 86 ? -8.400 0.238 1.483 1.00 91.06 86 LEU A C 1
ATOM 652 O O . LEU A 1 86 ? -9.069 0.225 2.512 1.00 91.06 86 LEU A O 1
ATOM 656 N N . VAL A 1 87 ? -7.259 0.921 1.364 1.00 91.81 87 VAL A N 1
ATOM 657 C CA . VAL A 1 87 ? -6.647 1.712 2.440 1.00 91.81 87 VAL A CA 1
ATOM 658 C C . VAL A 1 87 ? -7.614 2.790 2.894 1.00 91.81 87 VAL A C 1
ATOM 660 O O . VAL A 1 87 ? -7.945 2.827 4.073 1.00 91.81 87 VAL A O 1
ATOM 663 N N . ARG A 1 88 ? -8.151 3.597 1.969 1.00 90.44 88 ARG A N 1
ATOM 664 C CA . ARG A 1 88 ? -9.134 4.637 2.303 1.00 90.44 88 ARG A CA 1
ATOM 665 C C . ARG A 1 88 ? -10.330 4.061 3.055 1.00 90.44 88 ARG A C 1
ATOM 667 O O . ARG A 1 88 ? -10.717 4.591 4.089 1.00 90.44 88 ARG A O 1
ATOM 674 N N . ARG A 1 89 ? -10.885 2.949 2.569 1.00 90.94 89 ARG A N 1
ATOM 675 C CA . ARG A 1 89 ? -12.028 2.293 3.209 1.00 90.94 89 ARG A CA 1
ATOM 676 C C . ARG A 1 89 ? -11.690 1.775 4.606 1.00 90.94 89 ARG A C 1
ATOM 678 O O . ARG A 1 89 ? -12.512 1.907 5.502 1.00 90.94 89 ARG A O 1
ATOM 685 N N . LEU A 1 90 ? -10.521 1.165 4.792 1.00 91.69 90 LEU A N 1
ATOM 686 C CA . LEU A 1 90 ? -10.083 0.683 6.103 1.00 91.69 90 LEU A CA 1
ATOM 687 C C . LEU A 1 90 ? -9.861 1.849 7.072 1.00 91.69 90 LEU A C 1
ATOM 689 O O . LEU A 1 90 ? -10.304 1.759 8.210 1.00 91.69 90 LEU A O 1
ATOM 693 N N . THR A 1 91 ? -9.289 2.961 6.608 1.00 91.19 91 THR A N 1
ATOM 694 C CA . THR A 1 91 ? -9.167 4.195 7.396 1.00 91.19 91 THR A CA 1
ATOM 695 C C . THR A 1 91 ? -10.535 4.744 7.799 1.00 91.19 91 THR A C 1
ATOM 697 O O . THR A 1 91 ? -10.733 5.088 8.957 1.00 91.19 91 THR A O 1
ATOM 700 N N . GLU A 1 92 ? -11.497 4.802 6.874 1.00 91.62 92 GLU A N 1
ATOM 701 C CA . GLU A 1 92 ? -12.868 5.252 7.163 1.00 91.62 92 GLU A CA 1
ATOM 702 C C . GLU A 1 92 ? -13.576 4.341 8.177 1.00 91.62 92 GLU A C 1
ATOM 704 O O . GLU A 1 92 ? -14.352 4.814 9.002 1.00 91.62 92 GLU A O 1
ATOM 709 N N . GLN A 1 93 ? -13.333 3.032 8.104 1.00 89.75 93 GLN A N 1
ATOM 710 C CA . GLN A 1 93 ? -14.052 2.041 8.899 1.00 89.75 93 GLN A CA 1
ATOM 711 C C . GLN A 1 93 ? -13.446 1.837 10.294 1.00 89.75 93 GLN A C 1
ATOM 713 O O . GLN A 1 93 ? -14.186 1.636 11.252 1.00 89.75 93 GLN A O 1
ATOM 718 N N . GLU A 1 94 ? -12.118 1.871 10.406 1.00 89.44 94 GLU A N 1
ATOM 719 C CA . GLU A 1 94 ? -11.389 1.598 11.651 1.00 89.44 94 GLU A CA 1
ATOM 720 C C . GLU A 1 94 ? -10.795 2.880 12.276 1.00 89.44 94 GLU A C 1
ATOM 722 O O . GLU A 1 94 ? -10.216 2.833 13.358 1.00 89.44 94 GLU A O 1
ATOM 727 N N . GLY A 1 95 ? -10.926 4.035 11.613 1.00 88.12 95 GLY A N 1
ATOM 728 C CA . GLY A 1 95 ? -10.461 5.347 12.085 1.00 88.12 95 GLY A CA 1
ATOM 729 C C . GLY A 1 95 ? -8.950 5.578 11.985 1.00 88.12 95 GLY A C 1
ATOM 730 O O . GLY A 1 95 ? -8.487 6.697 12.193 1.00 88.12 95 GLY A O 1
ATOM 731 N N . ILE A 1 96 ? -8.173 4.542 11.661 1.00 84.94 96 ILE A N 1
ATOM 732 C CA . ILE A 1 96 ? -6.709 4.578 11.599 1.00 84.94 96 ILE A CA 1
ATOM 733 C C . ILE A 1 96 ? -6.264 3.936 10.279 1.00 84.94 96 ILE A C 1
ATOM 735 O O . ILE A 1 96 ? -6.754 2.855 9.936 1.00 84.94 96 ILE A O 1
ATOM 739 N N . PRO A 1 97 ? -5.342 4.560 9.523 1.00 84.75 97 PRO A N 1
ATOM 740 C CA . PRO A 1 97 ? -4.860 3.978 8.281 1.00 84.75 97 PRO A CA 1
ATOM 741 C C . PRO A 1 97 ? -4.042 2.704 8.547 1.00 84.75 97 PRO A C 1
ATOM 743 O O . PRO A 1 97 ? -3.176 2.700 9.428 1.00 84.75 97 PRO A O 1
ATOM 746 N N . PRO A 1 98 ? -4.269 1.621 7.782 1.00 86.88 98 PRO A N 1
ATOM 747 C CA . PRO A 1 98 ? -3.466 0.414 7.897 1.00 86.88 98 PRO A CA 1
ATOM 748 C C . PRO A 1 98 ? -2.015 0.690 7.485 1.00 86.88 98 PRO A C 1
ATOM 750 O O . PRO A 1 98 ? -1.740 1.501 6.599 1.00 86.88 98 PRO A O 1
ATOM 753 N N . LYS A 1 99 ? -1.075 -0.032 8.099 1.00 84.38 99 LYS A N 1
ATOM 754 C CA . LYS A 1 99 ? 0.329 -0.024 7.678 1.00 84.38 99 LYS A CA 1
ATOM 755 C C . LYS A 1 99 ? 0.441 -0.677 6.298 1.00 84.38 99 LYS A C 1
ATOM 757 O O . LYS A 1 99 ? -0.002 -1.812 6.133 1.00 84.38 99 LYS A O 1
ATOM 762 N N . VAL A 1 100 ? 1.055 0.005 5.329 1.00 82.81 100 VAL A N 1
ATOM 763 C CA . VAL A 1 100 ? 1.223 -0.528 3.970 1.00 82.81 100 VAL A CA 1
ATOM 764 C C . VAL A 1 100 ? 2.698 -0.772 3.689 1.00 82.81 100 VAL A C 1
ATOM 766 O O . VAL A 1 100 ? 3.499 0.148 3.532 1.00 82.81 100 VAL A O 1
ATOM 769 N N . GLU A 1 101 ? 3.072 -2.045 3.615 1.00 75.62 101 GLU A N 1
ATOM 770 C CA . GLU A 1 101 ? 4.436 -2.444 3.286 1.00 75.62 101 GLU A CA 1
ATOM 771 C C . GLU A 1 101 ? 4.611 -2.514 1.768 1.00 75.62 101 GLU A C 1
ATOM 773 O O . GLU A 1 101 ? 4.415 -3.549 1.132 1.00 75.62 101 GLU A O 1
ATOM 778 N N . TYR A 1 102 ? 5.000 -1.391 1.168 1.00 65.50 102 TYR A N 1
ATOM 779 C CA . TYR A 1 102 ? 5.441 -1.382 -0.220 1.00 65.50 102 TYR A CA 1
ATOM 780 C C . TYR A 1 102 ? 6.843 -1.989 -0.306 1.00 65.50 102 TYR A C 1
ATOM 782 O O . TYR A 1 102 ? 7.821 -1.400 0.162 1.00 65.50 102 TYR A O 1
ATOM 790 N N . LYS A 1 103 ? 6.975 -3.151 -0.953 1.00 58.84 103 LYS A N 1
ATOM 791 C CA . LYS A 1 103 ? 8.269 -3.537 -1.522 1.00 58.84 103 LYS A CA 1
ATOM 792 C C . LYS A 1 103 ? 8.508 -2.612 -2.705 1.00 58.84 103 LYS A C 1
ATOM 794 O O . LYS A 1 103 ? 7.950 -2.842 -3.773 1.00 58.84 103 LYS A O 1
ATOM 799 N N . ILE 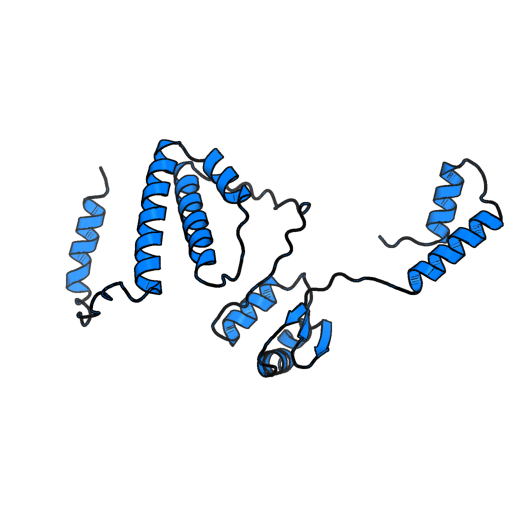A 1 104 ? 9.290 -1.553 -2.493 1.00 50.94 104 ILE A N 1
ATOM 800 C CA . ILE A 1 104 ? 9.768 -0.694 -3.576 1.00 50.94 104 ILE A CA 1
ATOM 801 C C . ILE A 1 104 ? 10.501 -1.614 -4.548 1.00 50.94 104 ILE A C 1
ATOM 803 O O . ILE A 1 104 ? 11.594 -2.109 -4.269 1.00 50.94 104 ILE A O 1
ATOM 807 N N . ARG A 1 105 ? 9.855 -1.918 -5.670 1.00 47.16 105 ARG A N 1
ATOM 808 C CA . ARG A 1 105 ? 10.526 -2.531 -6.799 1.00 47.16 105 ARG A CA 1
ATOM 809 C C . ARG A 1 105 ? 11.374 -1.404 -7.372 1.00 47.16 105 ARG A C 1
ATOM 811 O O . ARG A 1 105 ? 10.820 -0.392 -7.783 1.00 47.16 105 ARG A O 1
ATOM 818 N N . ASN A 1 106 ? 12.696 -1.556 -7.360 1.00 45.38 106 ASN A N 1
ATOM 819 C CA . ASN A 1 106 ? 13.648 -0.536 -7.827 1.00 45.38 106 ASN A CA 1
ATOM 820 C C . ASN A 1 106 ? 13.435 -0.077 -9.290 1.00 45.38 106 ASN A C 1
ATOM 822 O O . ASN A 1 106 ? 14.130 0.827 -9.737 1.00 45.38 106 ASN A O 1
ATOM 826 N N . ASP A 1 107 ? 12.472 -0.664 -10.007 1.00 42.31 107 ASP A N 1
ATOM 827 C CA . ASP A 1 107 ? 12.224 -0.455 -11.431 1.00 42.31 107 ASP A CA 1
ATOM 828 C C . ASP A 1 107 ? 10.888 0.221 -11.758 1.00 42.31 107 ASP A C 1
ATOM 830 O O . ASP A 1 107 ? 10.603 0.390 -12.942 1.00 42.31 107 ASP A O 1
ATOM 834 N N . ASP A 1 108 ? 10.048 0.597 -10.784 1.00 38.84 108 ASP A N 1
ATOM 835 C CA . ASP A 1 108 ? 8.859 1.376 -11.144 1.00 38.84 108 ASP A CA 1
ATOM 836 C C . ASP A 1 108 ? 9.275 2.825 -11.434 1.00 38.84 108 ASP A C 1
ATOM 838 O O . ASP A 1 108 ? 9.769 3.519 -10.535 1.00 38.84 108 ASP A O 1
ATOM 842 N N . PRO A 1 109 ? 9.095 3.314 -12.680 1.00 39.34 109 PRO A N 1
ATOM 843 C CA . PRO A 1 109 ? 9.302 4.711 -12.986 1.00 39.34 109 PRO A CA 1
ATOM 844 C C . PRO A 1 109 ? 8.196 5.456 -12.254 1.00 39.34 109 PRO A C 1
ATOM 846 O O . PRO A 1 109 ? 7.059 5.513 -12.728 1.00 39.34 109 PRO A O 1
ATOM 849 N N . ILE A 1 110 ? 8.527 5.988 -11.073 1.00 48.12 110 ILE A N 1
ATOM 850 C CA . ILE A 1 110 ? 7.742 7.016 -10.395 1.00 48.12 110 ILE A CA 1
ATOM 851 C C . ILE A 1 110 ? 7.318 7.966 -11.501 1.00 48.12 110 ILE A C 1
ATOM 853 O O . ILE A 1 110 ? 8.172 8.561 -12.163 1.00 48.12 110 ILE A O 1
ATOM 857 N N . HIS A 1 111 ? 6.015 7.978 -11.779 1.00 40.09 111 HIS A N 1
ATOM 858 C CA . HIS A 1 111 ? 5.445 8.800 -12.821 1.00 40.09 111 HIS A CA 1
ATOM 859 C C . HIS A 1 111 ? 6.050 10.190 -12.693 1.00 40.09 111 HIS A C 1
ATOM 861 O O . HIS A 1 111 ? 6.021 10.793 -11.621 1.00 40.09 111 HIS A O 1
ATOM 867 N N . ASN A 1 112 ? 6.631 10.648 -13.801 1.00 36.78 112 ASN A N 1
ATOM 868 C CA . ASN A 1 112 ? 7.058 12.015 -14.042 1.00 36.78 112 ASN A CA 1
ATOM 869 C C . ASN A 1 112 ? 5.829 12.939 -14.005 1.00 36.78 112 ASN A C 1
ATOM 871 O O . ASN A 1 112 ? 5.506 13.604 -14.984 1.00 36.78 112 ASN A O 1
ATOM 875 N N . SER A 1 113 ? 5.108 12.988 -12.889 1.00 42.00 113 SER A N 1
ATOM 876 C CA . SER A 1 113 ? 4.398 14.189 -12.503 1.00 42.00 113 SER A CA 1
ATOM 877 C C . SER A 1 113 ? 5.491 15.190 -12.171 1.00 42.00 113 SER A C 1
ATOM 879 O O . SER A 1 113 ? 5.998 15.243 -11.052 1.00 42.00 113 SER A O 1
ATOM 881 N N . SER A 1 114 ? 5.920 15.908 -13.204 1.00 41.41 114 SER A N 1
ATOM 882 C CA . SER A 1 114 ? 6.727 17.113 -13.124 1.00 41.41 114 SER A CA 1
ATOM 883 C C . SER A 1 114 ? 5.927 18.167 -12.363 1.00 41.41 114 SER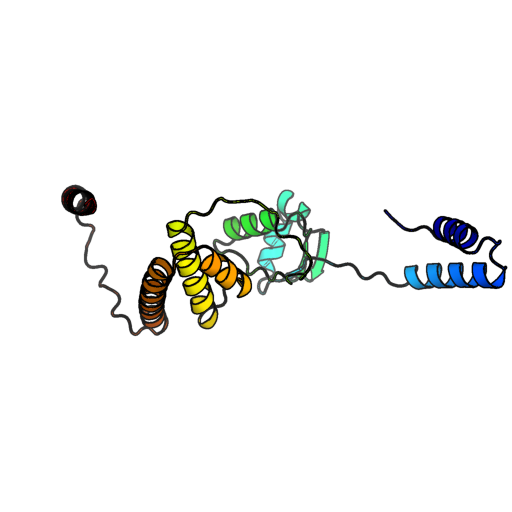 A C 1
ATOM 885 O O . SER A 1 114 ? 5.368 19.091 -12.949 1.00 41.41 114 SER A O 1
ATOM 887 N N . PHE A 1 115 ? 5.823 17.989 -11.048 1.00 50.16 115 PHE A N 1
ATOM 888 C CA . PHE A 1 115 ? 5.558 19.087 -10.144 1.00 50.16 115 PHE A CA 1
ATOM 889 C C . PHE A 1 115 ? 6.756 20.017 -10.289 1.00 50.16 115 PHE A C 1
ATOM 891 O O . PHE A 1 115 ? 7.896 19.630 -10.026 1.00 50.16 115 PHE A O 1
ATOM 898 N N . ILE A 1 116 ? 6.508 21.213 -10.813 1.00 54.03 116 ILE A N 1
ATOM 899 C CA . ILE A 1 116 ? 7.492 22.288 -10.795 1.00 54.03 116 ILE A CA 1
ATOM 900 C C . ILE A 1 116 ? 7.568 22.717 -9.332 1.00 54.03 116 ILE A C 1
ATOM 902 O O . ILE A 1 116 ? 6.780 23.539 -8.885 1.00 54.03 116 ILE A O 1
ATOM 906 N N . ILE A 1 117 ? 8.451 22.074 -8.573 1.00 63.31 117 ILE A N 1
ATOM 907 C CA . ILE A 1 117 ? 8.679 22.409 -7.172 1.00 63.31 117 ILE A CA 1
ATOM 908 C C . ILE A 1 117 ? 9.573 23.647 -7.160 1.00 63.31 117 ILE A C 1
ATOM 910 O O . ILE A 1 117 ? 10.696 23.617 -7.668 1.00 63.31 117 ILE A O 1
ATOM 914 N N . HIS A 1 118 ? 9.073 24.746 -6.603 1.00 71.12 118 HIS A N 1
ATOM 915 C CA . HIS A 1 118 ? 9.872 25.954 -6.418 1.00 71.12 118 HIS A CA 1
ATOM 916 C C . HIS A 1 118 ? 10.918 25.751 -5.303 1.00 71.12 118 HIS A C 1
ATOM 918 O O . HIS A 1 118 ? 10.698 24.977 -4.376 1.00 71.12 118 HIS A O 1
ATOM 924 N N . ASN A 1 119 ? 12.050 26.467 -5.346 1.00 71.75 119 ASN A N 1
ATOM 925 C CA . ASN A 1 119 ? 13.168 26.275 -4.399 1.00 71.75 119 ASN A CA 1
ATOM 926 C C . ASN A 1 119 ? 12.754 26.323 -2.912 1.00 71.75 119 ASN A C 1
ATOM 928 O O . ASN A 1 119 ? 13.290 25.570 -2.099 1.00 71.75 119 ASN A O 1
ATOM 932 N N . SER A 1 120 ? 11.819 27.206 -2.543 1.00 71.06 120 SER A N 1
ATOM 933 C CA . SER A 1 120 ? 11.296 27.320 -1.172 1.00 71.06 120 SER A CA 1
ATOM 934 C C . SER A 1 120 ? 10.392 26.146 -0.787 1.00 71.06 120 SER A C 1
ATOM 936 O O . SER A 1 120 ? 10.437 25.667 0.344 1.00 71.06 120 SER A O 1
ATOM 938 N N . GLU A 1 121 ? 9.614 25.639 -1.740 1.00 82.50 121 GLU A N 1
ATOM 939 C CA . GLU A 1 121 ? 8.745 24.477 -1.568 1.00 82.50 121 GLU A CA 1
ATOM 940 C C . GLU A 1 121 ? 9.565 23.186 -1.447 1.00 82.50 121 GLU A C 1
ATOM 942 O O . GLU A 1 121 ? 9.259 22.338 -0.613 1.00 82.50 121 GLU A O 1
ATOM 947 N N . ALA A 1 122 ? 10.671 23.072 -2.191 1.00 86.69 122 ALA A N 1
ATOM 948 C CA . ALA A 1 122 ? 11.598 21.946 -2.093 1.00 86.69 122 ALA A CA 1
ATOM 949 C C . ALA A 1 122 ? 12.216 21.835 -0.692 1.00 86.69 122 ALA A C 1
ATOM 951 O O . ALA A 1 122 ? 12.257 20.741 -0.133 1.00 86.69 122 ALA A O 1
ATOM 952 N N . ALA A 1 123 ? 12.643 22.959 -0.103 1.00 85.81 123 ALA A N 1
ATOM 953 C CA . ALA A 1 123 ? 13.199 22.986 1.250 1.00 85.81 123 ALA A CA 1
ATOM 954 C C . ALA A 1 123 ? 12.153 22.604 2.312 1.00 85.81 123 ALA A C 1
ATOM 956 O O . ALA A 1 123 ? 12.452 21.837 3.227 1.00 85.81 123 ALA A O 1
ATOM 957 N N . HIS A 1 124 ? 10.911 23.075 2.166 1.00 85.00 124 HIS A N 1
ATOM 958 C CA . HIS A 1 124 ? 9.829 22.711 3.080 1.00 85.00 124 HIS A CA 1
ATOM 959 C C . HIS A 1 124 ? 9.432 21.232 2.959 1.00 85.00 124 HIS A C 1
ATOM 961 O O . HIS A 1 124 ? 9.309 20.533 3.963 1.00 85.00 124 HIS A O 1
ATOM 967 N N . LEU A 1 125 ? 9.295 20.713 1.735 1.00 85.88 125 LEU A N 1
ATOM 968 C CA . LEU A 1 125 ? 9.043 19.289 1.505 1.00 85.88 125 LEU A CA 1
ATOM 969 C C . LEU A 1 125 ? 10.188 18.429 2.045 1.00 85.88 125 LEU A C 1
ATOM 971 O O . LEU A 1 125 ? 9.939 17.385 2.643 1.00 85.88 125 LEU A O 1
ATOM 975 N N . TRP A 1 126 ? 11.433 18.876 1.888 1.00 93.56 126 TRP A N 1
ATOM 976 C CA . TRP A 1 126 ? 12.594 18.205 2.463 1.00 93.56 126 TRP A CA 1
ATOM 977 C C . TRP A 1 126 ? 12.507 18.139 3.994 1.00 93.56 126 TRP A C 1
ATOM 979 O O . TRP A 1 126 ? 12.674 17.059 4.562 1.00 93.56 126 TRP A O 1
ATOM 989 N N . GLN A 1 127 ? 12.158 19.254 4.652 1.00 91.12 127 GLN A N 1
ATOM 990 C CA . GLN A 1 127 ? 11.930 19.309 6.101 1.00 91.12 127 GLN A CA 1
ATOM 991 C C . GLN A 1 127 ? 10.865 18.291 6.531 1.00 91.12 127 GLN A C 1
ATOM 993 O O . GLN A 1 127 ? 11.101 17.502 7.445 1.00 91.12 127 GLN A O 1
ATOM 998 N N . LEU A 1 128 ? 9.710 18.275 5.856 1.00 85.50 128 LEU A N 1
ATOM 999 C CA . LEU A 1 128 ? 8.605 17.364 6.171 1.00 85.50 128 LEU A CA 1
ATOM 1000 C C . LEU A 1 128 ? 9.009 15.895 6.019 1.00 85.50 128 LEU A C 1
ATOM 1002 O O . LEU A 1 128 ? 8.723 15.083 6.899 1.00 85.50 128 LEU A O 1
ATOM 1006 N N . VAL A 1 129 ? 9.693 15.547 4.925 1.00 89.31 129 VAL A N 1
ATOM 1007 C CA . VAL A 1 129 ? 10.169 14.177 4.680 1.00 89.31 129 VAL A CA 1
ATOM 1008 C C . VAL A 1 129 ? 11.169 13.753 5.753 1.00 89.31 129 VAL A C 1
ATOM 1010 O O . VAL A 1 129 ? 11.089 12.622 6.234 1.00 89.31 129 VAL A O 1
ATOM 1013 N N . ARG A 1 130 ? 12.073 14.648 6.165 1.00 92.50 130 ARG A N 1
ATOM 1014 C CA . ARG A 1 130 ? 13.053 14.363 7.216 1.00 92.50 130 ARG A CA 1
ATOM 1015 C C . ARG A 1 130 ? 12.389 14.136 8.572 1.00 92.50 130 ARG A C 1
ATOM 1017 O O . ARG A 1 130 ? 12.629 13.095 9.175 1.00 92.50 130 ARG A O 1
ATOM 1024 N N . VAL A 1 131 ? 11.498 15.034 9.003 1.00 86.00 131 VAL A N 1
ATOM 1025 C CA . VAL A 1 131 ? 10.737 14.874 10.260 1.00 86.00 131 VAL A CA 1
ATOM 1026 C C . VAL A 1 131 ? 9.934 13.571 10.243 1.00 86.00 131 VAL A C 1
ATOM 1028 O O . VAL A 1 131 ? 9.915 12.834 11.226 1.00 86.00 131 VAL A O 1
ATOM 1031 N N . TYR A 1 132 ? 9.311 13.233 9.110 1.00 84.06 132 TYR A N 1
ATOM 1032 C CA . TYR A 1 132 ? 8.591 11.970 8.952 1.00 84.06 132 TYR A CA 1
ATOM 1033 C C . TYR A 1 132 ? 9.519 10.750 9.075 1.00 84.06 132 TYR A C 1
ATOM 1035 O O . TYR A 1 132 ? 9.176 9.778 9.744 1.00 84.06 132 TYR A O 1
ATOM 1043 N N . GLN A 1 133 ? 10.707 10.776 8.465 1.00 87.31 133 GLN A N 1
ATOM 1044 C CA . GLN A 1 133 ? 11.680 9.689 8.607 1.00 87.31 133 GLN A CA 1
ATOM 1045 C C . GLN A 1 133 ? 12.200 9.548 10.042 1.00 87.31 133 GLN A C 1
ATOM 1047 O O . GLN A 1 133 ? 12.316 8.420 10.528 1.00 87.31 133 GLN A O 1
ATOM 1052 N N . ASP A 1 134 ? 12.481 10.664 10.716 1.00 85.31 134 ASP A N 1
ATOM 1053 C CA . ASP A 1 134 ? 12.951 10.672 12.101 1.00 85.31 134 ASP A CA 1
ATOM 1054 C C . ASP A 1 134 ? 11.870 10.126 13.048 1.00 85.31 134 ASP A C 1
ATOM 1056 O O . ASP A 1 134 ? 12.150 9.222 13.836 1.00 85.31 134 ASP A O 1
ATOM 1060 N N . LEU A 1 135 ? 10.605 10.534 12.881 1.00 76.75 135 LEU A N 1
ATOM 1061 C CA . LEU A 1 135 ? 9.459 9.942 13.587 1.00 76.75 135 LEU A CA 1
ATOM 1062 C C . LEU A 1 135 ? 9.367 8.423 13.393 1.00 76.75 135 LEU A C 1
ATOM 1064 O O . LEU A 1 135 ? 9.074 7.687 14.337 1.00 76.75 135 LEU A O 1
ATOM 1068 N N . GLY A 1 136 ? 9.671 7.939 12.187 1.00 74.31 136 GLY A N 1
ATOM 1069 C CA . GLY A 1 136 ? 9.683 6.514 11.853 1.00 74.31 136 GLY A CA 1
ATOM 1070 C C . GLY A 1 136 ? 10.687 5.673 12.644 1.00 74.31 136 GLY A C 1
ATOM 1071 O O . GLY A 1 136 ? 10.593 4.443 12.616 1.00 74.31 136 GLY A O 1
ATOM 1072 N N . ARG A 1 137 ? 11.635 6.303 13.352 1.00 80.44 137 ARG A N 1
ATOM 1073 C CA . ARG A 1 137 ? 12.551 5.623 14.282 1.00 80.44 137 ARG A CA 1
ATOM 1074 C C . ARG A 1 137 ? 11.917 5.347 15.644 1.00 80.44 137 ARG A C 1
ATOM 1076 O O . ARG A 1 137 ? 12.323 4.396 16.304 1.00 80.44 137 ARG A O 1
ATOM 1083 N N . HIS A 1 138 ? 10.932 6.147 16.044 1.00 73.25 138 HIS A N 1
ATOM 1084 C CA . HIS A 1 138 ? 10.289 6.064 17.358 1.00 73.25 138 HIS A CA 1
ATOM 1085 C C . HIS A 1 138 ? 8.939 5.347 17.299 1.00 73.25 138 HIS A C 1
ATOM 1087 O O . HIS A 1 138 ? 8.578 4.633 18.232 1.00 73.25 138 HIS A O 1
ATOM 1093 N N . ILE A 1 139 ? 8.204 5.503 16.194 1.00 67.00 139 ILE A N 1
ATOM 1094 C CA . ILE A 1 139 ? 6.887 4.896 16.000 1.00 67.00 139 ILE A CA 1
ATOM 1095 C C . ILE A 1 139 ? 6.791 4.167 14.652 1.00 67.00 139 ILE A C 1
ATOM 1097 O O . ILE A 1 139 ? 7.391 4.590 13.661 1.00 67.00 139 ILE A O 1
ATOM 1101 N N . PRO A 1 140 ? 6.025 3.065 14.569 1.00 57.00 140 PRO A N 1
ATOM 1102 C CA . PRO A 1 140 ? 5.799 2.382 13.304 1.00 57.00 140 PRO A CA 1
ATOM 1103 C C . PRO A 1 140 ? 4.916 3.241 12.388 1.00 57.00 140 PRO A C 1
ATOM 1105 O O . PRO A 1 140 ? 3.711 3.356 12.597 1.00 57.00 140 PRO A O 1
ATOM 1108 N N . LEU A 1 141 ? 5.517 3.824 11.350 1.00 69.56 141 LEU A N 1
ATOM 1109 C CA . LEU A 1 141 ? 4.807 4.630 10.355 1.00 69.56 141 LEU A CA 1
ATOM 1110 C C . LEU A 1 141 ? 4.217 3.785 9.210 1.00 69.56 141 LEU A C 1
ATOM 1112 O O . LEU A 1 141 ? 4.756 2.720 8.884 1.00 69.56 141 LEU A O 1
ATOM 1116 N N . PRO A 1 142 ? 3.119 4.253 8.578 1.00 52.25 142 PRO A N 1
ATOM 1117 C CA . PRO A 1 142 ? 2.408 3.500 7.546 1.00 52.25 142 PRO A CA 1
ATOM 1118 C C . PRO A 1 142 ? 3.170 3.395 6.221 1.00 52.25 142 PRO A C 1
ATOM 1120 O O . PRO A 1 142 ? 2.933 2.445 5.481 1.00 52.25 142 PRO A O 1
ATOM 1123 N N . VAL A 1 143 ? 4.072 4.336 5.927 1.00 71.75 143 VAL A N 1
ATOM 1124 C CA . VAL A 1 143 ? 4.900 4.372 4.713 1.00 71.75 143 VAL A CA 1
ATOM 1125 C C . VAL A 1 143 ? 6.354 4.605 5.122 1.00 71.75 143 VAL A C 1
ATOM 1127 O O . VAL A 1 143 ? 6.625 5.319 6.081 1.00 71.75 143 VAL A O 1
ATOM 1130 N N . ARG A 1 144 ? 7.314 4.010 4.406 1.00 77.38 144 ARG A N 1
ATOM 1131 C CA . ARG A 1 144 ? 8.743 4.333 4.550 1.00 77.38 144 ARG A CA 1
ATOM 1132 C C . ARG A 1 144 ? 9.200 5.137 3.343 1.00 77.38 144 ARG A C 1
ATOM 1134 O O . ARG A 1 144 ? 9.215 4.618 2.230 1.00 77.38 144 ARG A O 1
ATOM 1141 N N . LEU A 1 145 ? 9.563 6.396 3.566 1.00 80.62 145 LEU A N 1
ATOM 1142 C CA . LEU A 1 145 ? 10.068 7.272 2.510 1.00 80.62 145 LEU A CA 1
ATOM 1143 C C . LEU A 1 145 ? 11.550 6.955 2.238 1.00 80.62 145 LEU A C 1
ATOM 1145 O O . LEU A 1 145 ? 12.327 6.909 3.194 1.00 80.62 145 LEU A O 1
ATOM 1149 N N . PRO A 1 146 ? 11.969 6.723 0.979 1.00 83.94 146 PRO A N 1
ATOM 1150 C CA . PRO A 1 146 ? 13.351 6.366 0.660 1.00 83.94 146 PRO A CA 1
ATOM 1151 C C . PRO A 1 146 ? 14.303 7.564 0.801 1.00 83.94 146 PRO A C 1
ATOM 1153 O O . PRO A 1 146 ? 13.927 8.691 0.486 1.00 83.94 146 PRO A O 1
ATOM 1156 N N . GLN A 1 147 ? 15.562 7.317 1.185 1.00 84.56 147 GLN A N 1
ATOM 1157 C CA . GLN A 1 147 ? 16.595 8.363 1.311 1.00 84.56 147 GLN A CA 1
ATOM 1158 C C . GLN A 1 147 ? 16.805 9.144 0.007 1.00 84.56 147 GLN A C 1
ATOM 1160 O O . GLN A 1 147 ? 16.945 10.361 0.024 1.00 84.56 147 GLN A O 1
ATOM 1165 N N . SER A 1 148 ? 16.695 8.464 -1.137 1.00 84.50 148 SER A N 1
ATOM 1166 C CA . SER A 1 148 ? 16.807 9.087 -2.457 1.00 84.50 148 SER A CA 1
ATOM 1167 C C . SER A 1 148 ? 15.793 10.211 -2.700 1.00 84.50 148 SER A C 1
ATOM 1169 O O . SER A 1 148 ? 15.992 11.025 -3.596 1.00 84.50 148 SER A O 1
ATOM 1171 N N . LEU A 1 149 ? 14.672 10.242 -1.965 1.00 86.69 149 LEU A N 1
ATOM 1172 C CA . LEU A 1 149 ? 13.714 11.346 -2.036 1.00 86.69 149 LEU A CA 1
ATOM 1173 C C . LEU A 1 149 ? 14.273 12.611 -1.370 1.00 86.69 149 LEU A C 1
ATOM 1175 O O . LEU A 1 149 ? 14.134 13.690 -1.941 1.00 86.69 149 LEU A O 1
ATOM 1179 N N . LEU A 1 150 ? 14.943 12.481 -0.218 1.00 88.94 150 LEU A N 1
ATOM 1180 C CA . LEU A 1 150 ? 15.633 13.602 0.426 1.00 88.94 150 LEU A CA 1
ATOM 1181 C C . LEU A 1 150 ? 16.758 14.131 -0.456 1.00 88.94 150 LEU A C 1
ATOM 1183 O O . LEU A 1 150 ? 16.856 15.339 -0.633 1.00 88.94 150 LEU A O 1
ATOM 1187 N N . ASP A 1 151 ? 17.553 13.246 -1.060 1.00 89.94 151 ASP A N 1
ATOM 1188 C CA . ASP A 1 151 ? 18.664 13.656 -1.927 1.00 89.94 151 ASP A CA 1
ATOM 1189 C C . ASP A 1 151 ? 18.156 14.445 -3.148 1.00 89.94 151 ASP A C 1
ATOM 1191 O O . ASP A 1 151 ? 18.726 15.468 -3.527 1.00 89.94 151 ASP A O 1
ATOM 1195 N N . LYS A 1 152 ? 17.025 14.016 -3.730 1.00 87.81 152 LYS A N 1
ATOM 1196 C CA . LYS A 1 152 ? 16.358 14.735 -4.827 1.00 87.81 152 LYS A CA 1
ATOM 1197 C C . LYS A 1 152 ? 15.852 16.108 -4.393 1.00 87.81 152 LYS A C 1
ATOM 1199 O O . LYS A 1 152 ? 16.093 17.081 -5.097 1.00 87.81 152 LYS A O 1
ATOM 1204 N N . LEU A 1 153 ? 15.157 16.194 -3.257 1.00 88.56 153 LEU A N 1
ATOM 1205 C CA . LEU A 1 153 ? 14.632 17.464 -2.745 1.00 88.56 153 LEU A CA 1
ATOM 1206 C C . LEU A 1 153 ? 15.764 18.424 -2.351 1.00 88.56 153 LEU A C 1
ATOM 1208 O O . LEU A 1 153 ? 15.672 19.619 -2.622 1.00 88.56 153 LEU A O 1
ATOM 1212 N N . ALA A 1 154 ? 16.863 17.900 -1.804 1.00 91.50 154 ALA A N 1
ATOM 1213 C CA . ALA A 1 154 ? 18.054 18.682 -1.498 1.00 91.50 154 ALA A CA 1
ATOM 1214 C C . ALA A 1 154 ? 18.710 19.248 -2.766 1.00 91.50 154 ALA A C 1
ATOM 1216 O O . ALA A 1 154 ? 19.123 20.402 -2.782 1.00 91.50 154 ALA A O 1
ATOM 1217 N N . GLY A 1 155 ? 18.747 18.481 -3.860 1.00 90.25 155 GLY A N 1
ATOM 1218 C CA . GLY A 1 155 ? 19.252 18.968 -5.147 1.00 90.25 155 GLY A CA 1
ATOM 1219 C C . GLY A 1 155 ? 18.417 20.092 -5.780 1.00 90.25 155 GLY A C 1
ATOM 1220 O O . GLY A 1 155 ? 18.922 20.796 -6.651 1.00 90.25 155 GLY A O 1
ATOM 1221 N N . LEU A 1 156 ? 17.158 20.266 -5.359 1.00 89.25 156 LEU A N 1
ATOM 1222 C CA . LEU A 1 156 ? 16.239 21.292 -5.870 1.00 89.25 156 LEU A CA 1
ATOM 1223 C C . LEU A 1 156 ? 16.187 22.557 -4.998 1.00 89.25 156 LEU A C 1
ATOM 1225 O O . LEU A 1 156 ? 15.743 23.603 -5.463 1.00 89.25 156 LEU A O 1
ATOM 1229 N N . ALA A 1 157 ? 16.609 22.480 -3.738 1.00 89.75 157 ALA A N 1
ATOM 1230 C CA . ALA A 1 157 ? 16.571 23.600 -2.805 1.00 89.75 157 ALA A CA 1
ATOM 1231 C C . ALA A 1 157 ? 17.882 24.405 -2.822 1.00 89.75 157 ALA A C 1
ATOM 1233 O O . ALA A 1 157 ? 18.959 23.886 -3.113 1.00 89.75 157 ALA A O 1
ATOM 1234 N N . SER A 1 158 ? 17.814 25.695 -2.472 1.00 89.75 158 SER A N 1
ATOM 1235 C CA . SER A 1 158 ? 19.035 26.482 -2.278 1.00 89.75 158 SER A CA 1
ATOM 1236 C C . SER A 1 158 ? 19.743 26.064 -0.978 1.00 89.75 158 SER A C 1
ATOM 1238 O O . SER A 1 158 ? 19.065 25.722 -0.004 1.00 89.75 158 SER A O 1
ATOM 1240 N N . PRO A 1 159 ? 21.087 26.148 -0.897 1.00 90.88 159 PRO A N 1
ATOM 1241 C CA . PRO A 1 159 ? 21.825 25.770 0.313 1.00 90.88 159 PRO A CA 1
ATOM 1242 C C . PRO A 1 159 ? 21.365 26.520 1.570 1.00 90.88 159 PRO A C 1
ATOM 1244 O O . PRO A 1 159 ? 21.294 25.947 2.653 1.00 90.88 159 PRO A O 1
ATOM 1247 N N . GLN A 1 160 ? 21.001 27.797 1.420 1.00 90.56 160 GLN A N 1
ATOM 1248 C CA . GLN A 1 160 ? 20.507 28.619 2.524 1.00 90.56 160 GLN A CA 1
ATOM 1249 C C . GLN A 1 160 ? 19.119 28.170 3.008 1.00 90.56 160 GLN A C 1
ATOM 1251 O O . GLN A 1 160 ? 18.884 28.113 4.212 1.00 90.56 160 GLN A O 1
ATOM 1256 N N . ALA A 1 161 ? 18.211 27.822 2.089 1.00 89.44 161 ALA A N 1
ATOM 1257 C CA . ALA A 1 161 ? 16.887 27.316 2.446 1.00 89.44 161 ALA A CA 1
ATOM 1258 C C . ALA A 1 161 ? 16.970 25.924 3.092 1.00 89.44 161 ALA A C 1
ATOM 1260 O O . ALA A 1 161 ? 16.249 25.652 4.046 1.00 89.44 161 ALA A O 1
ATOM 1261 N N . LEU A 1 162 ? 17.890 25.074 2.623 1.00 91.56 162 LEU A N 1
ATOM 1262 C CA . LEU A 1 162 ? 18.187 23.777 3.235 1.00 91.56 162 LEU A CA 1
ATOM 1263 C C . LEU A 1 162 ? 18.712 23.909 4.661 1.00 91.56 162 LEU A C 1
ATOM 1265 O O . LEU A 1 162 ? 18.221 23.210 5.535 1.00 91.56 162 LEU A O 1
ATOM 1269 N N . ALA A 1 163 ? 19.658 24.816 4.914 1.00 91.06 163 ALA A N 1
ATOM 1270 C CA . ALA A 1 163 ? 20.183 25.033 6.261 1.00 91.06 163 ALA A CA 1
ATOM 1271 C C . ALA A 1 163 ? 19.090 25.508 7.237 1.00 91.06 163 ALA A C 1
ATOM 1273 O O . ALA A 1 163 ? 19.025 25.047 8.373 1.00 91.06 163 ALA A O 1
ATOM 1274 N N . ALA A 1 164 ? 18.193 26.393 6.790 1.00 89.12 164 ALA A N 1
ATOM 1275 C CA . ALA A 1 164 ? 17.051 26.817 7.600 1.00 89.12 164 ALA A CA 1
ATOM 1276 C C . ALA A 1 164 ? 16.054 25.666 7.846 1.00 89.12 164 ALA A C 1
ATOM 1278 O O . ALA A 1 164 ? 15.582 25.485 8.968 1.00 89.12 164 ALA A O 1
ATOM 1279 N N . ALA A 1 165 ? 15.763 24.869 6.813 1.00 89.00 165 ALA A N 1
ATOM 1280 C CA . ALA A 1 165 ? 14.901 23.692 6.899 1.00 89.00 165 ALA A CA 1
ATOM 1281 C C . ALA A 1 165 ? 15.479 22.598 7.813 1.00 89.00 165 ALA A C 1
ATOM 1283 O O . ALA A 1 165 ? 14.726 21.925 8.510 1.00 89.00 165 ALA A O 1
ATOM 1284 N N . ASP A 1 166 ? 16.802 22.439 7.832 1.00 92.56 166 ASP A N 1
ATOM 1285 C CA . ASP A 1 166 ? 17.538 21.527 8.708 1.00 92.56 166 ASP A CA 1
ATOM 1286 C C . ASP A 1 166 ? 17.331 21.889 10.180 1.00 92.56 166 ASP A C 1
ATOM 1288 O O . ASP A 1 166 ? 16.772 21.098 10.939 1.00 92.56 166 ASP A O 1
ATOM 1292 N N . ILE A 1 167 ? 17.632 23.139 10.541 1.00 91.06 167 ILE A N 1
ATOM 1293 C CA . ILE A 1 167 ? 17.421 23.656 11.899 1.00 91.06 167 ILE A CA 1
ATOM 1294 C C . ILE A 1 167 ? 15.954 23.486 12.322 1.00 91.06 167 ILE A C 1
ATOM 1296 O O . ILE A 1 167 ? 15.667 23.039 13.433 1.00 91.06 167 ILE A O 1
ATOM 1300 N N . ALA A 1 168 ? 15.007 23.800 11.433 1.00 81.88 168 ALA A N 1
ATOM 1301 C CA . ALA A 1 168 ? 13.583 23.646 11.716 1.00 81.88 168 ALA A CA 1
ATOM 1302 C C . ALA A 1 168 ? 13.165 22.170 11.884 1.00 81.88 168 ALA A C 1
ATOM 1304 O O . ALA A 1 168 ? 12.328 21.862 12.739 1.00 81.88 168 ALA A O 1
ATOM 1305 N N . ALA A 1 169 ? 13.738 21.245 11.105 1.00 83.94 169 ALA A N 1
ATOM 1306 C CA . ALA A 1 169 ? 13.503 19.808 11.245 1.00 83.94 169 ALA A CA 1
ATOM 1307 C C . ALA A 1 169 ? 14.039 19.279 12.583 1.00 83.94 169 ALA A C 1
ATOM 1309 O O . ALA A 1 169 ? 13.336 18.528 13.260 1.00 83.94 169 ALA A O 1
ATOM 1310 N N . GLU A 1 170 ? 15.241 19.695 12.989 1.00 88.19 170 GLU A N 1
ATOM 1311 C CA . GLU A 1 170 ? 15.845 19.320 14.272 1.00 88.19 170 GLU A CA 1
ATOM 1312 C C . GLU A 1 170 ? 15.005 19.809 15.453 1.00 88.19 170 GLU A C 1
ATOM 1314 O O . GLU A 1 170 ? 14.664 19.020 16.333 1.00 88.19 170 GLU A O 1
ATOM 1319 N N . GLN A 1 171 ? 14.592 21.080 15.439 1.00 81.00 171 GLN A N 1
ATOM 1320 C CA . GLN A 1 171 ? 13.724 21.649 16.474 1.00 81.00 171 GLN A CA 1
ATOM 1321 C C . GLN A 1 171 ? 12.382 20.915 16.561 1.00 81.00 171 GLN A C 1
ATOM 1323 O O . GLN A 1 171 ? 11.937 20.557 17.650 1.00 81.00 171 GLN A O 1
ATOM 1328 N N . THR A 1 172 ? 11.751 20.650 15.413 1.00 77.81 172 THR A N 1
ATOM 1329 C CA . THR A 1 172 ? 10.471 19.928 15.359 1.00 77.81 172 THR A CA 1
ATOM 1330 C C . THR A 1 172 ? 10.621 18.512 15.913 1.00 77.81 172 THR A C 1
ATOM 1332 O O . THR A 1 172 ? 9.794 18.062 16.702 1.00 77.81 172 THR A O 1
ATOM 1335 N N . THR A 1 173 ? 11.697 17.818 15.540 1.00 82.06 173 THR A N 1
ATOM 1336 C CA . THR A 1 173 ? 11.970 16.449 15.992 1.00 82.06 173 THR A CA 1
ATOM 1337 C C . THR A 1 173 ? 12.263 16.403 17.489 1.00 82.06 173 THR A C 1
ATOM 1339 O O . THR A 1 173 ? 11.733 15.530 18.166 1.00 82.06 173 THR A O 1
ATOM 1342 N N . ALA A 1 174 ? 13.020 17.365 18.027 1.00 78.19 174 ALA A N 1
ATOM 1343 C CA . ALA A 1 174 ? 13.289 17.463 19.461 1.00 78.19 174 ALA A CA 1
ATOM 1344 C C . ALA A 1 174 ? 11.999 17.652 20.277 1.00 78.19 174 ALA A C 1
ATOM 1346 O O . ALA A 1 174 ? 11.763 16.917 21.232 1.00 78.19 174 ALA A O 1
ATOM 1347 N N . VAL A 1 175 ? 11.115 18.565 19.851 1.00 72.19 175 VAL A N 1
ATOM 1348 C CA . VAL A 1 175 ? 9.809 18.785 20.501 1.00 72.19 175 VAL A CA 1
ATOM 1349 C C . VAL A 1 175 ? 8.938 17.527 20.446 1.00 72.19 175 VAL A C 1
ATOM 1351 O O . VAL A 1 175 ? 8.309 17.155 21.438 1.00 72.19 175 VAL A O 1
ATOM 1354 N N . LEU A 1 176 ? 8.901 16.850 19.295 1.00 71.69 176 LEU A N 1
ATOM 1355 C CA . LEU A 1 176 ? 8.152 15.602 19.138 1.00 71.69 176 LEU A CA 1
ATOM 1356 C C . LEU A 1 176 ? 8.726 14.482 20.010 1.00 71.69 176 LEU A C 1
ATOM 1358 O O . LEU A 1 176 ? 7.961 13.715 20.593 1.00 71.69 176 LEU A O 1
ATOM 1362 N N . GLN A 1 177 ? 10.049 14.395 20.129 1.00 73.19 177 GLN A N 1
ATOM 1363 C CA . GLN A 1 177 ? 10.712 13.394 20.952 1.00 73.19 177 GLN A CA 1
ATOM 1364 C C . GLN A 1 177 ? 10.445 13.621 22.443 1.00 73.19 177 GLN A C 1
ATOM 1366 O O . GLN A 1 177 ? 10.068 12.676 23.131 1.00 73.19 177 GLN A O 1
ATOM 1371 N N . ASP A 1 178 ? 10.517 14.864 22.926 1.00 69.25 178 ASP A N 1
ATOM 1372 C CA . ASP A 1 178 ? 10.153 15.199 24.309 1.00 69.25 178 ASP A CA 1
ATOM 1373 C C . ASP A 1 178 ? 8.692 14.838 24.623 1.00 69.25 178 ASP A C 1
ATOM 1375 O O . ASP A 1 178 ? 8.382 14.364 25.723 1.00 69.25 178 ASP A O 1
ATOM 1379 N N . ALA A 1 179 ? 7.786 15.024 23.657 1.00 66.69 179 ALA A N 1
ATOM 1380 C CA . ALA A 1 179 ? 6.386 14.628 23.787 1.00 66.69 179 ALA A CA 1
ATOM 1381 C C . ALA A 1 179 ? 6.207 13.098 23.830 1.00 66.69 179 ALA A C 1
ATOM 1383 O O . ALA A 1 179 ? 5.420 12.602 24.637 1.00 66.69 179 ALA A O 1
ATOM 1384 N N . ILE A 1 180 ? 6.944 12.348 23.002 1.00 67.25 180 ILE A N 1
ATOM 1385 C CA . ILE A 1 180 ? 6.917 10.874 22.971 1.00 67.25 180 ILE A CA 1
ATOM 1386 C C . ILE A 1 180 ? 7.506 10.280 24.257 1.00 67.25 180 ILE A C 1
ATOM 1388 O O . ILE A 1 180 ? 6.928 9.352 24.823 1.00 67.25 180 ILE A O 1
ATOM 1392 N N . ASP A 1 181 ? 8.612 10.836 24.750 1.00 69.69 181 ASP A N 1
ATOM 1393 C CA . ASP A 1 181 ? 9.306 10.370 25.956 1.00 69.69 181 ASP A CA 1
ATOM 1394 C C . ASP A 1 181 ? 8.580 10.774 27.256 1.00 69.69 181 ASP A C 1
ATOM 1396 O O . ASP A 1 181 ? 9.047 10.475 28.359 1.00 69.69 181 ASP A O 1
ATOM 1400 N N . GLY A 1 182 ? 7.436 11.465 27.148 1.00 61.12 182 GLY A N 1
ATOM 1401 C CA . GLY A 1 182 ? 6.639 11.928 28.286 1.00 61.12 182 GLY A CA 1
ATOM 1402 C C . GLY A 1 182 ? 7.348 12.981 29.143 1.00 61.12 182 GLY A C 1
ATOM 1403 O O . GLY A 1 182 ? 6.969 13.191 30.294 1.00 61.12 182 GLY A O 1
ATOM 1404 N N . ARG A 1 183 ? 8.399 13.614 28.606 1.00 48.84 183 ARG A N 1
ATOM 1405 C CA . ARG A 1 183 ? 9.218 14.635 29.280 1.00 48.84 183 ARG A CA 1
ATOM 1406 C C . ARG A 1 183 ? 8.815 16.054 28.926 1.00 48.84 183 ARG A C 1
ATOM 1408 O O . ARG A 1 183 ? 9.215 16.980 29.629 1.00 48.84 183 ARG A O 1
ATOM 1415 N N . SER A 1 184 ? 8.004 16.234 27.888 1.00 38.00 184 SER A N 1
ATOM 1416 C CA . SER A 1 184 ? 7.369 17.519 27.653 1.00 38.00 184 SER A CA 1
ATOM 1417 C C . SER A 1 184 ? 6.464 17.815 28.851 1.00 38.00 184 SER A C 1
ATOM 1419 O O . SER A 1 184 ? 5.561 17.017 29.129 1.00 38.00 184 SER A O 1
ATOM 1421 N N . PRO A 1 185 ? 6.615 18.962 29.543 1.00 42.41 185 PRO A N 1
ATOM 1422 C CA . PRO A 1 185 ? 5.457 19.548 30.183 1.00 42.41 185 PRO A CA 1
ATOM 1423 C C . PRO 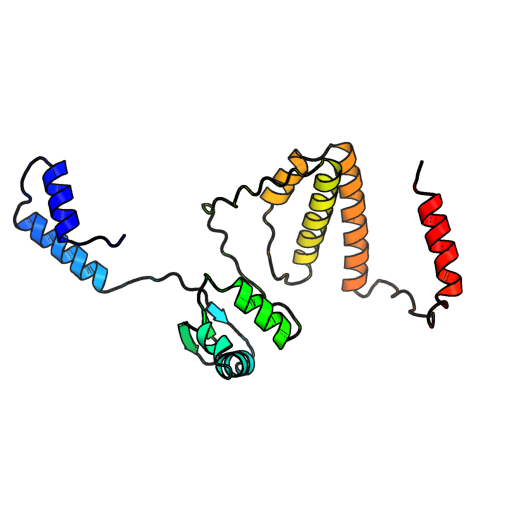A 1 185 ? 4.456 19.721 29.046 1.00 42.41 185 PRO A C 1
ATOM 1425 O O . PRO A 1 185 ? 4.658 20.507 28.122 1.00 42.41 185 PRO A O 1
ATOM 1428 N N . PHE A 1 186 ? 3.437 18.872 29.028 1.00 36.03 186 PHE A N 1
ATOM 1429 C CA . PHE A 1 186 ? 2.239 19.112 28.248 1.00 36.03 186 PHE A CA 1
ATOM 1430 C C . PHE A 1 186 ? 1.896 20.585 28.514 1.00 36.03 186 PHE A C 1
ATOM 1432 O O . PHE A 1 186 ? 1.828 20.938 29.701 1.00 36.03 186 PHE A O 1
ATOM 1439 N N . PRO A 1 187 ? 1.765 21.482 27.513 1.00 41.56 187 PRO A N 1
ATOM 1440 C CA . PRO A 1 187 ? 1.207 22.786 27.832 1.00 41.56 187 PRO A CA 1
ATOM 1441 C C . PRO A 1 187 ? -0.097 22.482 28.570 1.00 41.56 187 PRO A C 1
ATOM 1443 O O . PRO A 1 187 ? -0.854 21.627 28.095 1.00 41.56 187 PRO A O 1
ATOM 1446 N N . PRO A 1 188 ? -0.341 23.042 29.766 1.00 37.09 188 PRO A N 1
ATOM 1447 C CA . PRO A 1 188 ? -1.641 22.876 30.366 1.00 37.09 188 PRO A CA 1
ATOM 1448 C C . PRO A 1 188 ? -2.612 23.398 29.315 1.00 37.09 188 PRO A C 1
ATOM 1450 O O . PRO A 1 188 ? -2.492 24.529 28.843 1.00 37.09 188 PRO A O 1
ATOM 1453 N N . TRP A 1 189 ? -3.571 22.572 28.923 1.00 41.12 189 TRP A N 1
ATOM 1454 C CA . TRP A 1 189 ? -4.747 23.042 28.209 1.00 41.12 189 TRP A CA 1
ATOM 1455 C C . TRP A 1 189 ? -5.594 23.780 29.256 1.00 41.12 189 TRP A C 1
ATOM 1457 O O . TRP A 1 189 ? -6.722 23.416 29.542 1.00 41.12 189 TRP A O 1
ATOM 1467 N N . THR A 1 190 ? -5.009 24.778 29.917 1.00 45.94 190 THR A N 1
ATOM 1468 C CA . THR A 1 190 ? -5.710 25.827 30.635 1.00 45.94 190 THR A CA 1
ATOM 1469 C C . THR A 1 190 ? -5.817 26.970 29.654 1.00 45.94 190 THR A C 1
ATOM 1471 O O . THR A 1 190 ? -5.017 27.899 29.648 1.00 45.94 190 THR A O 1
ATOM 1474 N N . ASN A 1 191 ? -6.772 26.823 28.754 1.00 40.78 191 ASN A N 1
ATOM 1475 C CA . ASN A 1 191 ? -7.735 27.873 28.517 1.00 40.78 191 ASN A CA 1
ATOM 1476 C C . ASN A 1 191 ? -8.956 27.178 27.930 1.00 40.78 191 ASN A C 1
ATOM 1478 O O . ASN A 1 191 ? -8.930 26.719 26.787 1.00 40.78 191 ASN A O 1
ATOM 1482 N N . ASP A 1 192 ? -10.030 27.131 28.720 1.00 47.97 192 ASP A N 1
ATOM 1483 C CA . ASP A 1 192 ? -11.355 27.342 28.147 1.00 47.97 192 ASP A CA 1
ATOM 1484 C C . ASP A 1 192 ? -11.201 28.458 27.114 1.00 47.97 192 ASP A C 1
ATOM 1486 O O . ASP A 1 192 ? -10.648 29.514 27.433 1.00 47.97 192 ASP A O 1
ATOM 1490 N N . GLY A 1 193 ? -11.510 28.140 25.856 1.00 46.00 193 GLY A N 1
ATOM 1491 C CA . GLY A 1 193 ? -11.034 28.888 24.699 1.00 46.00 193 GLY A CA 1
ATOM 1492 C C . GLY A 1 193 ? -11.106 30.396 24.909 1.00 46.00 193 GLY A C 1
ATOM 1493 O O . GLY A 1 193 ? -12.149 30.920 25.298 1.00 46.00 193 GLY A O 1
ATOM 1494 N N . LEU A 1 194 ? -10.001 31.096 24.629 1.00 51.12 194 LEU A N 1
ATOM 1495 C CA . LEU A 1 194 ? -10.065 32.536 24.398 1.00 51.12 194 LEU A CA 1
ATOM 1496 C C . LEU A 1 194 ? -11.221 32.762 23.414 1.00 51.12 194 LEU A C 1
ATOM 1498 O O . LEU A 1 194 ? -11.169 32.190 22.319 1.00 51.12 194 LEU A O 1
ATOM 1502 N N . PRO A 1 195 ? -12.265 33.525 23.791 1.00 60.72 195 PRO A N 1
ATOM 1503 C CA . PRO A 1 195 ? -13.368 33.819 22.890 1.00 60.72 195 PRO A CA 1
ATOM 1504 C C . PRO A 1 195 ? -12.795 34.299 21.556 1.00 60.72 195 PRO A C 1
ATOM 1506 O O . PRO A 1 195 ? -11.789 35.016 21.547 1.00 60.72 195 PRO A O 1
ATOM 1509 N N . LEU A 1 196 ? -13.394 33.877 20.439 1.00 55.94 196 LEU A N 1
ATOM 1510 C CA . LEU A 1 196 ? -12.916 34.192 19.082 1.00 55.94 196 LEU A CA 1
ATOM 1511 C C . LEU A 1 196 ? -12.603 35.694 18.907 1.00 55.94 196 LEU A C 1
ATOM 1513 O O . LEU A 1 196 ? -11.665 36.085 18.211 1.00 55.94 196 LEU A O 1
ATOM 1517 N N . ASP A 1 197 ? -13.356 36.518 19.627 1.00 67.75 197 ASP A N 1
ATOM 1518 C CA . ASP A 1 197 ? -13.280 37.973 19.693 1.00 67.75 197 ASP A CA 1
ATOM 1519 C C . ASP A 1 197 ? -11.908 38.491 20.169 1.00 67.75 197 ASP A C 1
ATOM 1521 O O . ASP A 1 197 ? -11.461 39.558 19.751 1.00 67.75 197 ASP A O 1
ATOM 1525 N N . HIS A 1 198 ? -11.198 37.721 20.999 1.00 59.28 198 HIS A N 1
ATOM 1526 C CA . HIS A 1 198 ? -9.868 38.062 21.513 1.00 59.28 198 HIS A CA 1
ATOM 1527 C C . HIS A 1 198 ? -8.717 37.494 20.676 1.00 59.28 198 HIS A C 1
ATOM 1529 O O . HIS A 1 198 ? -7.596 37.995 20.764 1.00 59.28 198 HIS A O 1
ATOM 1535 N N . SER A 1 199 ? -8.961 36.463 19.863 1.00 61.28 199 SER A N 1
ATOM 1536 C CA . SER A 1 199 ? -7.920 35.797 19.065 1.00 61.28 199 SER A CA 1
ATOM 1537 C C . SER A 1 199 ? -7.742 36.421 17.674 1.00 61.28 199 SER A C 1
ATOM 1539 O O . SER A 1 199 ? -6.627 36.440 17.149 1.00 61.28 199 SER A O 1
ATOM 1541 N N . LEU A 1 200 ? -8.792 37.021 17.103 1.00 66.94 200 LEU A N 1
ATOM 1542 C CA . LEU A 1 200 ? -8.727 37.708 15.805 1.00 66.94 200 LEU A CA 1
ATOM 1543 C C . LEU A 1 200 ? -7.719 38.876 15.736 1.00 66.94 200 LEU A C 1
ATOM 1545 O O . LEU A 1 200 ? -6.963 38.923 14.762 1.00 66.94 200 LEU 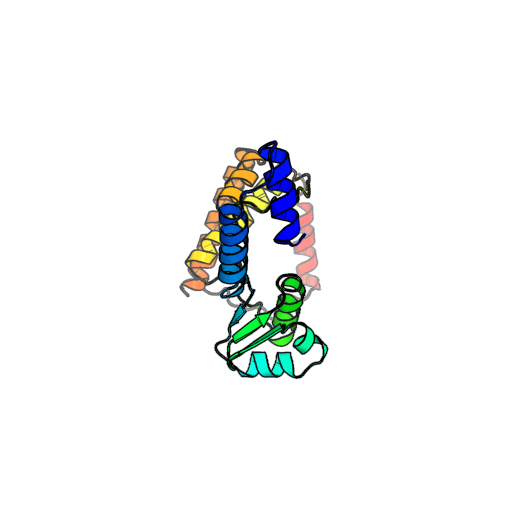A O 1
ATOM 1549 N N . PRO A 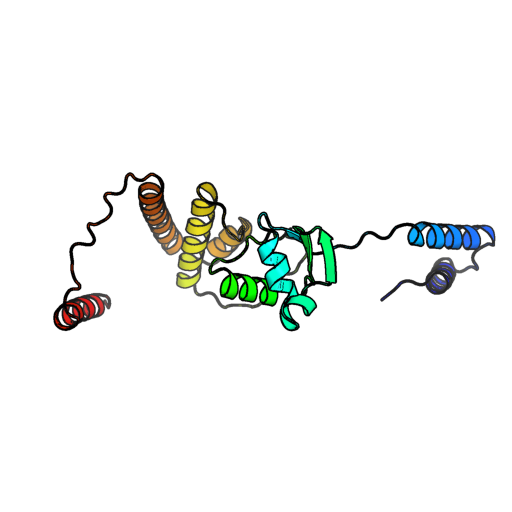1 201 ? -7.620 39.777 16.733 1.00 73.50 201 PRO A N 1
ATOM 1550 C CA . PRO A 1 201 ? -6.666 40.887 16.682 1.00 73.50 201 PRO A CA 1
ATOM 1551 C C . PRO A 1 201 ? -5.205 40.419 16.688 1.00 73.50 201 PRO A C 1
ATOM 1553 O O . PRO A 1 201 ? -4.357 41.016 16.030 1.00 73.50 201 PRO A O 1
ATOM 1556 N N . ILE A 1 202 ? -4.909 39.325 17.399 1.00 70.00 202 ILE A N 1
ATOM 1557 C CA . ILE A 1 202 ? -3.555 38.763 17.522 1.00 70.00 202 ILE A CA 1
ATOM 1558 C C . ILE A 1 202 ? -3.126 38.120 16.199 1.00 70.00 202 ILE A C 1
ATOM 1560 O O . ILE A 1 202 ? -2.009 38.343 15.733 1.00 70.00 202 ILE A O 1
ATOM 1564 N N . ILE A 1 203 ? -4.031 37.374 15.556 1.00 66.31 203 ILE A N 1
ATOM 1565 C CA . ILE A 1 203 ? -3.783 36.763 14.243 1.00 66.31 203 ILE A CA 1
ATOM 1566 C C . ILE A 1 203 ? -3.599 37.850 13.174 1.00 66.31 203 ILE A C 1
ATOM 1568 O O . ILE A 1 203 ? -2.685 37.761 12.357 1.00 66.31 203 ILE A O 1
ATOM 1572 N N . GLN A 1 204 ? -4.414 38.909 13.202 1.00 76.00 204 GLN A N 1
ATOM 1573 C CA . GLN A 1 204 ? -4.279 40.036 12.274 1.00 76.00 204 GLN A CA 1
ATOM 1574 C C . GLN A 1 204 ? -2.968 40.809 12.476 1.00 76.00 204 GLN A C 1
ATOM 1576 O O . GLN A 1 204 ? -2.322 41.165 11.492 1.00 76.00 204 GLN A O 1
ATOM 1581 N N . ALA A 1 205 ? -2.529 41.015 13.721 1.00 72.75 205 ALA A N 1
ATOM 1582 C CA . ALA A 1 205 ? -1.242 41.647 14.013 1.00 72.75 205 ALA A CA 1
ATOM 1583 C C . ALA A 1 205 ? -0.049 40.792 13.547 1.00 72.75 205 ALA A C 1
ATOM 1585 O O . ALA A 1 205 ? 0.911 41.326 12.993 1.00 72.75 205 ALA A O 1
ATOM 1586 N N . ALA A 1 206 ? -0.122 39.466 13.708 1.00 66.06 206 ALA A N 1
ATOM 1587 C CA . ALA A 1 206 ? 0.910 38.543 13.233 1.00 66.06 206 ALA A CA 1
ATOM 1588 C C . ALA A 1 206 ? 0.992 38.496 11.695 1.00 66.06 206 ALA A C 1
ATOM 1590 O O . ALA A 1 206 ? 2.087 38.473 11.136 1.00 66.06 206 ALA A O 1
ATOM 1591 N N . LEU A 1 207 ? -0.154 38.545 11.008 1.00 68.44 207 LEU A N 1
ATOM 1592 C CA . LEU A 1 207 ? -0.211 38.621 9.544 1.00 68.44 207 LEU A CA 1
ATOM 1593 C C . LEU A 1 207 ? 0.291 39.970 9.011 1.00 68.44 207 LEU A C 1
ATOM 1595 O O . LEU A 1 207 ? 0.952 40.004 7.978 1.00 68.44 207 LEU A O 1
ATOM 1599 N N . ALA A 1 208 ? 0.035 41.069 9.723 1.00 68.88 208 ALA A N 1
ATOM 1600 C CA . ALA A 1 208 ? 0.541 42.389 9.353 1.00 68.88 208 ALA A CA 1
ATOM 1601 C C . ALA A 1 208 ? 2.060 42.536 9.578 1.00 68.88 208 ALA A C 1
ATOM 1603 O O . ALA A 1 208 ? 2.721 43.244 8.826 1.00 68.88 208 ALA A O 1
ATOM 1604 N N . GLY A 1 209 ? 2.626 41.857 10.583 1.00 59.66 209 GLY A N 1
ATOM 1605 C CA . GLY A 1 209 ? 4.064 41.891 10.882 1.00 59.66 209 GLY A CA 1
ATOM 1606 C C . GLY A 1 209 ? 4.936 40.979 10.006 1.00 59.66 209 GLY A C 1
ATOM 1607 O O . GLY A 1 209 ? 6.150 41.148 9.986 1.00 59.66 209 GLY A O 1
ATOM 1608 N N . GLY A 1 210 ? 4.337 40.023 9.285 1.00 41.91 210 GLY A N 1
ATOM 1609 C CA . GLY A 1 210 ? 5.035 39.037 8.444 1.00 41.91 210 GLY A CA 1
ATOM 1610 C C . GLY A 1 210 ? 5.228 39.437 6.975 1.00 41.91 210 GLY A C 1
ATOM 1611 O O . GLY A 1 210 ? 5.606 38.597 6.156 1.00 41.91 210 GLY A O 1
ATOM 1612 N N . HIS A 1 211 ? 4.948 40.690 6.614 1.00 44.88 211 HIS A N 1
ATOM 1613 C CA . HIS A 1 211 ? 5.170 41.226 5.270 1.00 44.88 211 HIS A CA 1
ATOM 1614 C C . HIS A 1 211 ? 6.095 42.440 5.309 1.00 44.88 211 HIS A C 1
ATOM 1616 O O . HIS A 1 211 ? 5.649 43.570 5.138 1.00 44.88 211 HIS A O 1
ATOM 1622 N N . HIS A 1 212 ? 7.388 42.177 5.495 1.00 41.28 212 HIS A N 1
ATOM 1623 C CA . HIS A 1 212 ? 8.482 43.022 5.020 1.00 41.28 212 HIS A CA 1
ATOM 1624 C C . HIS A 1 212 ? 9.671 42.154 4.613 1.00 41.28 212 HIS A C 1
ATOM 1626 O O . HIS A 1 212 ? 9.983 41.200 5.360 1.00 41.28 212 HIS A O 1
#